Protein AF-A0A7V1UNB3-F1 (afdb_monomer_lite)

Structure (mmCIF, N/CA/C/O backbone):
data_AF-A0A7V1UNB3-F1
#
_entry.id   AF-A0A7V1UNB3-F1
#
loop_
_atom_site.group_PDB
_atom_site.id
_atom_site.type_symbol
_atom_site.label_atom_id
_atom_site.label_alt_id
_atom_site.label_comp_id
_atom_site.label_asym_id
_atom_site.label_entity_id
_atom_site.label_seq_id
_atom_site.pdbx_PDB_ins_code
_atom_site.Cartn_x
_atom_site.Cartn_y
_atom_site.Cartn_z
_atom_site.occupancy
_atom_site.B_iso_or_equiv
_atom_site.auth_seq_id
_atom_site.auth_comp_id
_atom_site.auth_asym_id
_atom_site.auth_atom_id
_atom_site.pdbx_PDB_model_num
ATOM 1 N N . MET A 1 1 ? -64.596 -24.837 3.266 1.00 46.31 1 MET A N 1
ATOM 2 C CA . MET A 1 1 ? -63.159 -24.911 2.907 1.00 46.31 1 MET A CA 1
ATOM 3 C C . MET A 1 1 ? -62.607 -23.505 2.681 1.00 46.31 1 MET A C 1
ATOM 5 O O . MET A 1 1 ? -63.249 -22.734 1.986 1.00 46.31 1 MET A O 1
ATOM 9 N N . ARG A 1 2 ? -61.415 -23.238 3.241 1.00 51.19 2 ARG A N 1
ATOM 10 C CA . ARG A 1 2 ? -60.418 -22.203 2.877 1.00 51.19 2 ARG A CA 1
ATOM 11 C C . ARG A 1 2 ? -60.766 -20.712 3.072 1.00 51.19 2 ARG A C 1
ATOM 13 O O . ARG A 1 2 ? -61.238 -20.069 2.146 1.00 51.19 2 ARG A O 1
ATOM 20 N N . LYS A 1 3 ? -60.352 -20.146 4.219 1.00 49.00 3 LYS A N 1
ATOM 21 C CA . LYS A 1 3 ? -59.923 -18.736 4.382 1.00 49.00 3 LYS A CA 1
ATOM 22 C C . LYS A 1 3 ? -58.872 -18.620 5.502 1.00 49.00 3 LYS A C 1
ATOM 24 O O . LYS A 1 3 ? -59.199 -18.284 6.629 1.00 49.00 3 LYS A O 1
ATOM 29 N N . ALA A 1 4 ? -57.618 -18.940 5.197 1.00 51.28 4 ALA A N 1
ATOM 30 C CA . ALA A 1 4 ? -56.450 -18.623 6.024 1.00 51.28 4 ALA A CA 1
ATOM 31 C C . ALA A 1 4 ? -55.227 -18.659 5.098 1.00 51.28 4 ALA A C 1
ATOM 33 O O . ALA A 1 4 ? -54.864 -19.725 4.615 1.00 51.28 4 ALA A O 1
ATOM 34 N N . GLY A 1 5 ? -54.660 -17.503 4.750 1.00 49.06 5 GLY A N 1
ATOM 35 C CA . GLY A 1 5 ? -53.523 -17.465 3.819 1.00 49.06 5 GLY A CA 1
ATOM 36 C C . GLY A 1 5 ? -52.978 -16.086 3.441 1.00 49.06 5 GLY A C 1
ATOM 37 O O . GLY A 1 5 ? -51.925 -16.026 2.827 1.00 49.06 5 GLY A O 1
ATOM 38 N N . MET A 1 6 ? -53.633 -14.980 3.816 1.00 52.03 6 MET A N 1
ATOM 39 C CA . MET A 1 6 ? -53.263 -13.639 3.322 1.00 52.03 6 MET A CA 1
ATOM 40 C C . MET A 1 6 ? -52.665 -12.694 4.383 1.00 52.03 6 MET A C 1
ATOM 42 O O . MET A 1 6 ? -52.384 -11.543 4.079 1.00 52.03 6 MET A O 1
ATOM 46 N N . ALA A 1 7 ? -52.448 -13.161 5.619 1.00 50.88 7 ALA A N 1
ATOM 47 C CA . ALA A 1 7 ? -51.962 -12.323 6.727 1.00 50.88 7 ALA A CA 1
ATOM 48 C C . ALA A 1 7 ? -50.444 -12.428 7.000 1.00 50.88 7 ALA A C 1
ATOM 50 O O . ALA A 1 7 ? -49.900 -11.600 7.721 1.00 50.88 7 ALA A O 1
ATOM 51 N N . VAL A 1 8 ? -49.739 -13.411 6.425 1.00 51.97 8 VAL A N 1
ATOM 52 C CA . VAL A 1 8 ? -48.317 -13.672 6.749 1.00 51.97 8 VAL A CA 1
ATOM 53 C C . VAL A 1 8 ? -47.350 -12.856 5.875 1.00 51.97 8 VAL A C 1
ATOM 55 O O . VAL A 1 8 ? -46.265 -12.497 6.322 1.00 51.97 8 VAL A O 1
ATOM 58 N N . THR A 1 9 ? -47.744 -12.473 4.658 1.00 49.69 9 THR A N 1
ATOM 59 C CA . THR A 1 9 ? -46.858 -11.765 3.713 1.00 49.69 9 THR A CA 1
ATOM 60 C C . THR A 1 9 ? -46.680 -10.273 4.037 1.00 49.69 9 THR A C 1
ATOM 62 O O . THR A 1 9 ? -45.641 -9.704 3.716 1.00 49.69 9 THR A O 1
ATOM 65 N N . LEU A 1 10 ? -47.640 -9.632 4.721 1.00 47.50 10 LEU A N 1
ATOM 66 C CA . LEU A 1 10 ? -47.552 -8.203 5.067 1.00 47.50 10 LEU A CA 1
ATOM 67 C C . LEU A 1 10 ? -46.567 -7.915 6.220 1.00 47.50 10 LEU A C 1
ATOM 69 O O . LEU A 1 10 ? -46.024 -6.817 6.296 1.00 47.50 10 LEU A O 1
ATOM 73 N N . LEU A 1 11 ? -46.305 -8.893 7.097 1.00 52.19 11 LEU A N 1
ATOM 74 C CA . LEU A 1 11 ? -45.424 -8.711 8.259 1.00 52.19 11 LEU A CA 1
ATOM 75 C C . LEU A 1 11 ? -43.930 -8.708 7.879 1.00 52.19 11 LEU A C 1
ATOM 77 O O . LEU A 1 11 ? -43.146 -7.994 8.495 1.00 52.19 11 LEU A O 1
ATOM 81 N N . MET A 1 12 ? -43.529 -9.456 6.842 1.00 51.78 12 MET A N 1
ATOM 82 C CA . MET A 1 12 ? -42.115 -9.572 6.446 1.00 51.78 12 MET A CA 1
ATOM 83 C C . MET A 1 12 ? -41.566 -8.321 5.739 1.00 51.78 12 MET A C 1
ATOM 85 O O . MET A 1 12 ? -40.381 -8.017 5.865 1.00 51.78 12 MET A O 1
ATOM 89 N N . LEU A 1 13 ? -42.410 -7.560 5.033 1.00 55.84 13 LEU A N 1
ATOM 90 C CA . LEU A 1 13 ? -41.986 -6.329 4.348 1.00 55.84 13 LEU A CA 1
ATOM 91 C C . LEU A 1 13 ? -41.707 -5.174 5.326 1.00 55.84 13 LEU A C 1
ATOM 93 O O . LEU A 1 13 ? -40.830 -4.350 5.070 1.00 55.84 13 LEU A O 1
ATOM 97 N N . ALA A 1 14 ? -42.395 -5.134 6.472 1.00 62.47 14 ALA A N 1
ATOM 98 C CA . ALA A 1 14 ? -42.180 -4.106 7.491 1.00 62.47 14 ALA A CA 1
ATOM 99 C C . ALA A 1 14 ? -40.823 -4.258 8.209 1.00 62.47 14 ALA A C 1
ATOM 101 O O . ALA A 1 14 ? -40.168 -3.258 8.509 1.00 62.47 14 ALA A O 1
ATOM 102 N N . SER A 1 15 ? -40.362 -5.495 8.432 1.00 64.44 15 SER A N 1
ATOM 103 C CA . SER A 1 15 ? -39.089 -5.776 9.112 1.00 64.44 15 SER A CA 1
ATOM 104 C C . SER A 1 15 ? -37.862 -5.370 8.289 1.00 64.44 15 SER A C 1
ATOM 106 O O . SER A 1 15 ? -36.890 -4.864 8.847 1.00 64.44 15 SER A O 1
ATOM 108 N N . ALA A 1 16 ? -37.908 -5.536 6.963 1.00 62.69 16 ALA A N 1
ATOM 109 C CA . ALA A 1 16 ? -36.797 -5.171 6.082 1.00 62.69 16 ALA A CA 1
ATOM 110 C C . ALA A 1 16 ? -36.582 -3.648 6.012 1.00 62.69 16 ALA A C 1
ATOM 112 O O . ALA A 1 16 ? -35.448 -3.174 6.086 1.00 62.69 16 ALA A O 1
ATOM 113 N N . ALA A 1 17 ? -37.668 -2.870 5.943 1.00 64.75 17 ALA A N 1
ATOM 114 C CA . ALA A 1 17 ? -37.594 -1.410 5.909 1.00 64.75 17 ALA A CA 1
ATOM 115 C C . ALA A 1 17 ? -37.031 -0.820 7.216 1.00 64.75 17 ALA A C 1
ATOM 117 O O . ALA A 1 17 ? -36.239 0.122 7.182 1.00 64.75 17 ALA A O 1
ATOM 118 N N . TRP A 1 18 ? -37.391 -1.399 8.366 1.00 61.34 18 TRP A N 1
ATOM 119 C CA . TRP A 1 18 ? -36.851 -0.994 9.667 1.00 61.34 18 TRP A CA 1
ATOM 120 C C . TRP A 1 18 ? -35.364 -1.316 9.810 1.00 61.34 18 TRP A C 1
ATOM 122 O O . TRP A 1 18 ? -34.597 -0.446 10.216 1.00 61.34 18 TRP A O 1
ATOM 132 N N . ALA A 1 19 ? -34.939 -2.521 9.419 1.00 66.19 19 ALA A N 1
ATOM 133 C CA . ALA A 1 19 ? -33.528 -2.901 9.460 1.00 66.19 19 ALA A CA 1
ATOM 134 C C . ALA A 1 19 ? -32.660 -1.962 8.604 1.00 66.19 19 ALA A C 1
ATOM 136 O O . ALA A 1 19 ? -31.590 -1.535 9.039 1.00 66.19 19 ALA A O 1
ATOM 137 N N . GLN A 1 20 ? -33.148 -1.577 7.421 1.00 66.31 20 GLN A N 1
ATOM 138 C CA . GLN A 1 20 ? -32.422 -0.685 6.520 1.00 66.31 20 GLN A CA 1
ATOM 139 C C . GLN A 1 20 ? -32.377 0.767 7.025 1.00 66.31 20 GLN A C 1
ATOM 141 O O . GLN A 1 20 ? -31.346 1.429 6.910 1.00 66.31 20 GLN A O 1
ATOM 146 N N . ALA A 1 21 ? -33.454 1.256 7.647 1.00 72.06 21 ALA A N 1
ATOM 147 C CA . ALA A 1 21 ? -33.475 2.580 8.267 1.00 72.06 21 ALA A CA 1
ATOM 148 C C . ALA A 1 21 ? -32.559 2.670 9.503 1.00 72.06 21 ALA A C 1
ATOM 150 O O . ALA A 1 21 ? -31.889 3.686 9.702 1.00 72.06 21 ALA A O 1
ATOM 151 N N . THR A 1 22 ? -32.507 1.617 10.326 1.00 75.94 22 THR A N 1
ATOM 152 C CA . THR A 1 22 ? -31.588 1.541 11.471 1.00 75.94 22 THR A CA 1
ATOM 153 C C . THR A 1 22 ? -30.136 1.485 11.006 1.00 75.94 22 THR A C 1
ATOM 155 O O . THR A 1 22 ? -29.316 2.238 11.528 1.00 75.94 22 THR A O 1
ATOM 158 N N . ALA A 1 23 ? -29.829 0.678 9.983 1.00 79.44 23 ALA A N 1
ATOM 159 C CA . ALA A 1 23 ? -28.491 0.617 9.395 1.00 79.44 23 ALA A CA 1
ATOM 160 C C . ALA A 1 23 ? -28.014 2.002 8.928 1.00 79.44 23 ALA A C 1
ATOM 162 O O . ALA A 1 23 ? -26.941 2.437 9.334 1.00 79.44 23 ALA A O 1
ATOM 163 N N . GLY A 1 24 ? -28.850 2.751 8.197 1.00 86.50 24 GLY A N 1
ATOM 164 C CA . GLY A 1 24 ? -28.498 4.105 7.750 1.00 86.50 24 GLY A CA 1
ATOM 165 C C . GLY A 1 24 ? -28.195 5.078 8.900 1.00 86.50 24 GLY A C 1
ATOM 166 O O . GLY A 1 24 ? -27.237 5.843 8.823 1.00 86.50 24 GLY A O 1
ATOM 167 N N . LYS A 1 25 ? -28.957 5.024 10.003 1.00 91.75 25 LYS A N 1
ATOM 168 C CA . LYS A 1 25 ? -28.700 5.864 11.192 1.00 91.75 25 LYS A CA 1
ATOM 169 C C . LYS A 1 25 ? -27.398 5.501 11.900 1.00 91.75 25 LYS A C 1
ATOM 171 O O . LYS A 1 25 ? -26.691 6.388 12.375 1.00 91.75 25 LYS A O 1
ATOM 176 N N . GLU A 1 26 ? -27.101 4.211 12.021 1.00 95.12 26 GLU A N 1
ATOM 177 C CA . GLU A 1 26 ? -25.865 3.759 12.659 1.00 95.12 26 GLU A CA 1
ATOM 178 C C . GLU A 1 26 ? -24.642 4.058 11.780 1.00 95.12 26 GLU A C 1
ATOM 180 O O . GLU A 1 26 ? -23.624 4.505 12.301 1.00 95.12 26 GLU A O 1
ATOM 185 N N . GLU A 1 27 ? -24.763 3.948 10.454 1.00 96.62 27 GLU A N 1
ATOM 186 C CA . GLU A 1 27 ? -23.714 4.354 9.509 1.00 96.62 27 GLU A CA 1
ATOM 187 C C . GLU A 1 27 ? -23.371 5.845 9.623 1.00 96.62 27 GLU A C 1
ATOM 189 O O . GLU A 1 27 ? -22.192 6.201 9.588 1.00 96.62 27 GLU A O 1
ATOM 194 N N . THR A 1 28 ? -24.365 6.724 9.811 1.00 96.50 28 THR A N 1
ATOM 195 C CA . THR A 1 28 ? -24.117 8.156 10.056 1.00 96.50 28 THR A CA 1
ATOM 196 C C . THR A 1 28 ? -23.306 8.380 11.332 1.00 96.50 28 THR A C 1
ATOM 198 O O . THR A 1 28 ? -22.282 9.057 11.280 1.00 96.50 28 THR A O 1
ATOM 201 N N . LYS A 1 29 ? -23.690 7.758 12.455 1.00 96.81 29 LYS A N 1
ATOM 202 C CA . LYS A 1 29 ? -22.967 7.901 13.734 1.00 96.81 29 LYS A CA 1
ATOM 203 C C . LYS A 1 29 ? -21.534 7.378 13.654 1.00 96.81 29 LYS A C 1
ATOM 205 O O . LYS A 1 29 ? -20.617 7.991 14.192 1.00 96.81 29 LYS A O 1
ATOM 210 N N . VAL A 1 30 ? -21.335 6.243 12.984 1.00 98.19 30 VAL A N 1
ATOM 211 C CA . VAL A 1 30 ? -20.002 5.654 12.794 1.00 98.19 30 VAL A CA 1
ATOM 212 C C . VAL A 1 30 ? -19.135 6.559 11.921 1.00 98.19 30 VAL A C 1
ATOM 214 O O . VAL A 1 30 ? -17.976 6.795 12.251 1.00 98.19 30 VAL A O 1
ATOM 217 N N . ARG A 1 31 ? -19.697 7.125 10.846 1.00 98.44 31 ARG A N 1
ATOM 218 C CA . ARG A 1 31 ? -19.006 8.107 10.001 1.00 98.44 31 ARG A CA 1
ATOM 219 C C . ARG A 1 31 ? -18.583 9.340 10.796 1.00 98.44 31 ARG A C 1
ATOM 221 O O . ARG A 1 31 ? -17.442 9.769 10.664 1.00 98.44 31 ARG A O 1
ATOM 228 N N . GLU A 1 32 ? -19.478 9.891 11.611 1.00 97.75 32 GLU A N 1
ATOM 229 C CA . GLU A 1 32 ? -19.187 11.043 12.473 1.00 97.75 32 GLU A CA 1
ATOM 230 C C . GLU A 1 32 ? -18.068 10.737 13.474 1.00 97.75 32 GLU A C 1
ATOM 232 O O . GLU A 1 32 ? -17.171 11.560 13.641 1.00 97.75 32 GLU A O 1
ATOM 237 N N . LEU A 1 33 ? -18.068 9.545 14.082 1.00 98.50 33 LEU A N 1
ATOM 238 C CA . LEU A 1 33 ? -17.010 9.122 15.002 1.00 98.50 33 LEU A CA 1
ATOM 239 C C . LEU A 1 33 ? -15.657 8.992 14.292 1.00 98.50 33 LEU A C 1
ATOM 241 O O . LEU A 1 33 ? -14.668 9.520 14.792 1.00 98.50 33 LEU A O 1
ATOM 245 N N . ILE A 1 34 ? -15.606 8.351 13.117 1.00 98.50 34 ILE A N 1
ATOM 246 C CA . ILE A 1 34 ? -14.370 8.238 12.320 1.00 98.50 34 ILE A CA 1
ATOM 247 C C . ILE A 1 34 ? -13.818 9.631 11.989 1.00 98.50 34 ILE A C 1
ATOM 249 O O . ILE A 1 34 ? -12.638 9.892 12.214 1.00 98.50 34 ILE A O 1
ATOM 253 N N . VAL A 1 35 ? -14.674 10.547 11.521 1.00 97.62 35 VAL A N 1
ATOM 254 C CA . V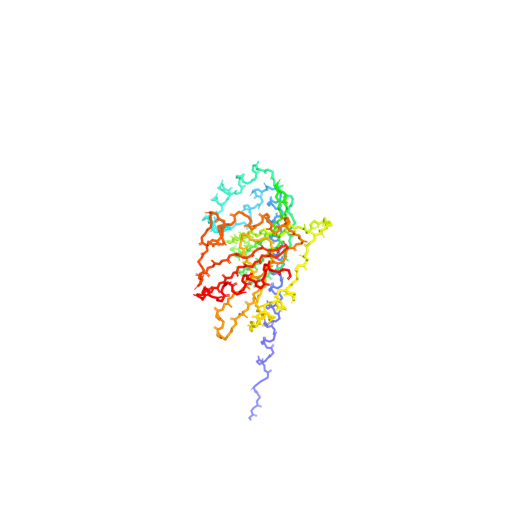AL A 1 35 ? -14.274 11.933 11.226 1.00 97.62 35 VAL A CA 1
ATOM 255 C C . VAL A 1 35 ? -13.768 12.640 12.484 1.00 97.62 35 VAL A C 1
ATOM 257 O O . VAL A 1 35 ? -12.724 13.285 12.443 1.00 97.62 35 VAL A O 1
ATOM 260 N N . ALA A 1 36 ? -14.471 12.513 13.611 1.00 98.06 36 ALA A N 1
ATOM 261 C CA . ALA A 1 36 ? -14.062 13.132 14.869 1.00 98.06 36 ALA A CA 1
ATOM 262 C C . ALA A 1 36 ? -12.705 12.600 15.361 1.00 98.06 36 ALA A C 1
ATOM 264 O O . ALA A 1 36 ? -11.888 13.380 15.855 1.00 98.06 36 ALA A O 1
ATOM 265 N N . PHE A 1 37 ? -12.443 11.303 15.183 1.00 98.25 37 PHE A N 1
ATOM 266 C CA . PHE A 1 37 ? -11.171 10.673 15.523 1.00 98.25 37 PHE A CA 1
ATOM 267 C C . PHE A 1 37 ? -10.023 11.182 14.646 1.00 98.25 37 PHE A C 1
ATOM 269 O O . PHE A 1 37 ? -9.005 11.617 15.180 1.00 98.25 37 PHE A O 1
ATOM 276 N N . GLU A 1 38 ? -10.195 11.225 13.321 1.00 96.00 38 GLU A N 1
ATOM 277 C CA . GLU A 1 38 ? -9.174 11.771 12.412 1.00 96.00 38 GLU A CA 1
ATOM 278 C C . GLU A 1 38 ? -8.883 13.252 12.691 1.00 96.00 38 GLU A C 1
ATOM 280 O O . GLU A 1 38 ? -7.727 13.672 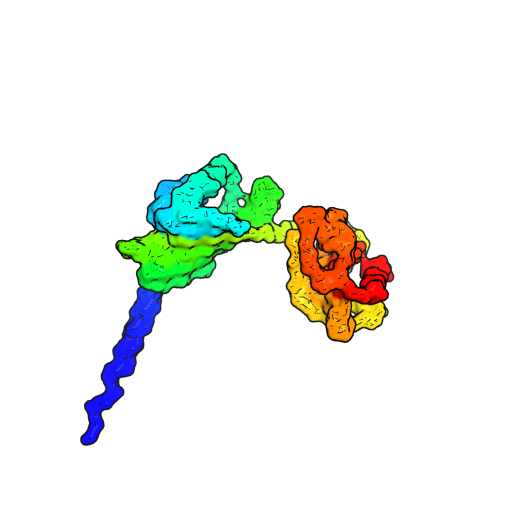12.720 1.00 96.00 38 GLU A O 1
ATOM 285 N N . GLN A 1 39 ? -9.914 14.043 12.991 1.00 95.19 39 GLN A N 1
ATOM 286 C CA . GLN A 1 39 ? -9.729 15.436 13.391 1.00 95.19 39 GLN A CA 1
ATOM 287 C C . GLN A 1 39 ? -9.018 15.575 14.748 1.00 95.19 39 GLN A C 1
ATOM 289 O O . GLN A 1 39 ? -8.295 16.546 14.972 1.00 95.19 39 GLN A O 1
ATOM 294 N N . ALA A 1 40 ? -9.223 14.639 15.679 1.00 96.19 40 ALA A N 1
ATOM 295 C CA . ALA A 1 40 ? -8.491 14.623 16.942 1.00 96.19 40 ALA A CA 1
ATOM 296 C C . ALA A 1 40 ? -7.007 14.285 16.727 1.00 96.19 40 ALA A C 1
ATOM 298 O O . ALA A 1 40 ? -6.160 14.911 17.361 1.00 96.19 40 ALA A O 1
ATOM 299 N N . ILE A 1 41 ? -6.680 13.390 15.786 1.00 94.38 41 ILE A N 1
ATOM 300 C CA . ILE A 1 41 ? -5.294 13.144 15.351 1.00 94.38 41 ILE A CA 1
ATOM 301 C C . ILE A 1 41 ? -4.680 14.421 14.775 1.00 94.38 41 ILE A C 1
ATOM 303 O O . ILE A 1 41 ? -3.601 14.824 15.205 1.00 94.38 41 ILE A O 1
ATOM 307 N N . GLU A 1 42 ? -5.376 15.097 13.857 1.00 91.38 42 GLU A N 1
ATOM 308 C CA . GLU A 1 42 ? -4.892 16.337 13.232 1.00 91.38 42 GLU A CA 1
ATOM 309 C C . GLU A 1 42 ? -4.597 17.430 14.275 1.00 91.38 42 GLU A C 1
ATOM 311 O O . GLU A 1 42 ? -3.570 18.107 14.209 1.00 91.38 42 GLU A O 1
ATOM 316 N N . ARG A 1 43 ? -5.461 17.557 15.290 1.00 94.00 43 ARG A N 1
ATOM 317 C CA . ARG A 1 43 ? -5.276 18.486 16.418 1.00 94.00 43 ARG A CA 1
ATOM 318 C C . ARG A 1 43 ? -4.311 17.988 17.496 1.00 94.00 43 ARG A C 1
ATOM 320 O O . ARG A 1 43 ? -4.062 18.723 18.450 1.00 94.00 43 ARG A O 1
ATOM 327 N N . ARG A 1 44 ? -3.785 16.765 17.371 1.00 95.06 44 ARG A N 1
ATOM 328 C CA . ARG A 1 44 ? -2.951 16.084 18.377 1.00 95.06 44 ARG A CA 1
ATOM 329 C C . ARG A 1 44 ? -3.630 15.966 19.750 1.00 95.06 44 ARG A C 1
ATOM 331 O O . ARG A 1 44 ? -2.981 16.009 20.794 1.00 95.06 44 ARG A O 1
ATOM 338 N N . ASP A 1 45 ? -4.950 15.810 19.754 1.00 97.12 45 ASP A N 1
ATOM 339 C CA . ASP A 1 45 ? -5.796 15.791 20.947 1.00 97.12 45 ASP A CA 1
ATOM 340 C C . ASP A 1 45 ? -5.999 14.356 21.460 1.00 97.12 45 ASP A C 1
ATOM 342 O O . ASP A 1 45 ? -6.994 13.685 21.174 1.00 97.12 45 ASP A O 1
ATOM 346 N N . ILE A 1 46 ? -5.008 13.875 22.218 1.00 98.00 46 ILE A N 1
ATOM 347 C CA . ILE A 1 46 ? -5.016 12.545 22.854 1.00 98.00 46 ILE A CA 1
ATOM 348 C C . ILE A 1 46 ? -6.234 12.359 23.767 1.00 98.00 46 ILE A C 1
ATOM 350 O O . ILE A 1 46 ? -6.805 11.270 23.798 1.00 98.00 46 ILE A O 1
ATOM 354 N N . GLY A 1 47 ? -6.653 13.416 24.469 1.00 97.88 47 GLY A N 1
ATOM 355 C CA . GLY A 1 47 ? -7.808 13.366 25.362 1.00 97.88 47 GLY A CA 1
ATOM 356 C C . GLY A 1 47 ? -9.101 13.098 24.599 1.00 97.88 47 GLY A C 1
ATOM 357 O O . GLY A 1 47 ? -9.867 12.217 24.981 1.00 97.88 47 GLY A O 1
ATOM 358 N N . ALA A 1 48 ? -9.321 13.790 23.476 1.00 98.12 48 ALA A N 1
ATOM 359 C CA . ALA A 1 48 ? -10.469 13.518 22.616 1.00 98.12 48 ALA A CA 1
ATOM 360 C C . ALA A 1 48 ? -10.430 12.092 22.045 1.00 98.12 48 ALA A C 1
ATOM 362 O O . ALA A 1 48 ? -11.445 11.393 22.095 1.00 98.12 48 ALA A O 1
ATOM 363 N N . MET A 1 49 ? -9.272 11.632 21.557 1.00 98.56 49 MET A N 1
ATOM 364 C CA . MET A 1 49 ? -9.123 10.271 21.021 1.00 98.56 49 MET A CA 1
ATOM 365 C C . MET A 1 49 ? -9.469 9.185 22.042 1.00 98.56 49 MET A C 1
ATOM 367 O O . MET A 1 49 ? -10.208 8.258 21.711 1.00 98.56 49 MET A O 1
ATOM 371 N N . GLU A 1 50 ? -9.026 9.337 23.290 1.00 98.44 50 GLU A N 1
ATOM 372 C CA . GLU A 1 50 ? -9.311 8.398 24.382 1.00 98.44 50 GLU A CA 1
ATOM 373 C C . GLU A 1 50 ? -10.822 8.208 24.619 1.00 98.44 50 GLU A C 1
ATOM 375 O O . GLU A 1 50 ? -11.279 7.122 24.976 1.00 98.44 50 GLU A O 1
ATOM 380 N N . THR A 1 51 ? -11.643 9.225 24.333 1.00 97.75 51 THR A N 1
ATOM 381 C CA . THR A 1 51 ? -13.108 9.104 24.436 1.00 97.75 51 THR A CA 1
ATOM 382 C C . THR A 1 51 ? -13.750 8.286 23.311 1.00 97.75 51 THR A C 1
ATOM 384 O O . THR A 1 51 ? -14.891 7.846 23.468 1.00 97.75 51 THR A O 1
ATOM 387 N N . MET A 1 52 ? -13.048 8.036 22.204 1.00 98.56 52 MET A N 1
ATOM 388 C CA . MET A 1 52 ? -13.582 7.384 20.996 1.00 98.56 52 MET A CA 1
ATOM 389 C C . MET A 1 52 ? -13.089 5.947 20.800 1.00 98.56 52 MET A C 1
ATOM 391 O O . MET A 1 52 ? -13.689 5.190 20.038 1.00 98.56 52 MET A O 1
ATOM 395 N N . VAL A 1 53 ? -12.030 5.555 21.498 1.00 98.25 53 VAL A N 1
ATOM 396 C CA . VAL A 1 53 ? -11.402 4.231 21.394 1.00 98.25 53 VAL A CA 1
ATOM 397 C C . VAL A 1 53 ? -11.803 3.329 22.557 1.00 98.25 53 VAL A C 1
ATOM 399 O O . VAL A 1 53 ? -12.117 3.795 23.658 1.00 98.25 53 VAL A O 1
ATOM 402 N N . ASP A 1 54 ? -11.834 2.028 22.298 1.00 98.44 54 ASP A N 1
ATOM 403 C CA . ASP A 1 54 ? -11.929 1.021 23.347 1.00 98.44 54 ASP A CA 1
ATOM 404 C C . ASP A 1 54 ? -10.559 0.857 24.038 1.00 98.44 54 ASP A C 1
ATOM 406 O O . ASP A 1 54 ? -9.537 0.821 23.348 1.00 98.44 54 ASP A O 1
ATOM 410 N N . PRO A 1 55 ? -10.481 0.744 25.378 1.00 98.25 55 PRO A N 1
ATOM 411 C CA . PRO A 1 55 ? -9.205 0.532 26.065 1.00 98.25 55 PRO A CA 1
ATOM 412 C C . PRO A 1 55 ? -8.428 -0.702 25.577 1.00 98.25 55 PRO A C 1
ATOM 414 O O . PRO A 1 55 ? -7.195 -0.680 25.577 1.00 98.25 55 PRO A O 1
ATOM 417 N N . ALA A 1 56 ? -9.134 -1.750 25.142 1.00 98.25 56 ALA A N 1
ATOM 418 C CA . ALA A 1 56 ? -8.575 -2.999 24.629 1.00 98.25 56 ALA A CA 1
ATOM 419 C C . ALA A 1 56 ? -8.422 -3.012 23.095 1.00 98.25 56 ALA A C 1
ATOM 421 O O . ALA A 1 56 ? -8.309 -4.083 22.499 1.00 98.25 56 ALA A O 1
ATOM 422 N N . MET A 1 57 ? -8.447 -1.844 22.442 1.00 98.44 57 MET A N 1
ATOM 423 C CA . MET A 1 57 ? -8.310 -1.772 20.991 1.00 98.44 57 MET A CA 1
ATOM 424 C C . MET A 1 57 ? -6.965 -2.326 20.493 1.00 98.44 57 MET A C 1
ATOM 426 O O . MET A 1 57 ? -5.953 -2.232 21.185 1.00 98.44 57 MET A O 1
ATOM 430 N N . VAL A 1 58 ? -6.941 -2.837 19.261 1.00 98.69 58 VAL A N 1
ATOM 431 C CA . VAL A 1 58 ? -5.706 -3.277 18.590 1.00 98.69 58 VAL A CA 1
ATOM 432 C C . VAL A 1 58 ? -5.423 -2.378 17.393 1.00 98.69 58 VAL A C 1
ATOM 434 O O . VAL A 1 58 ? -6.304 -2.159 16.559 1.00 98.69 58 VAL A O 1
ATOM 437 N N . ALA A 1 59 ? -4.205 -1.845 17.311 1.00 98.62 59 ALA A N 1
ATOM 438 C CA . ALA A 1 59 ? -3.766 -1.028 16.183 1.00 98.62 59 ALA A CA 1
ATOM 439 C C . ALA A 1 59 ? -2.750 -1.797 15.342 1.00 98.62 59 ALA A C 1
ATOM 441 O O . ALA A 1 59 ? -1.847 -2.427 15.894 1.00 98.62 59 ALA A O 1
ATOM 442 N N . PHE A 1 60 ? -2.877 -1.705 14.024 1.00 98.50 60 PHE A N 1
ATOM 443 C CA . PHE A 1 60 ? -1.890 -2.170 13.065 1.00 98.50 60 PHE A CA 1
ATOM 444 C C . PHE A 1 60 ? -1.362 -0.996 12.253 1.00 98.50 60 PHE A C 1
ATOM 446 O O . PHE A 1 60 ? -2.128 -0.130 11.834 1.00 98.50 60 PHE A O 1
ATOM 453 N N . GLU A 1 61 ? -0.058 -0.987 11.996 1.00 95.25 61 GLU A N 1
ATOM 454 C CA . GLU A 1 61 ? 0.532 -0.039 11.057 1.00 95.25 61 GLU A CA 1
ATOM 455 C C . GLU A 1 61 ? 1.717 -0.663 10.317 1.00 95.25 61 GLU A C 1
ATOM 457 O O . GLU A 1 61 ? 2.726 -1.040 10.917 1.00 95.25 61 GLU A O 1
ATOM 462 N N . ASN A 1 62 ? 1.608 -0.788 8.990 1.00 90.44 62 ASN A N 1
ATOM 463 C CA . ASN A 1 62 ? 2.676 -1.319 8.128 1.00 90.44 62 ASN A CA 1
ATOM 464 C C . ASN A 1 62 ? 3.295 -2.645 8.639 1.00 90.44 62 ASN A C 1
ATOM 466 O O . ASN A 1 62 ? 4.497 -2.876 8.499 1.00 90.44 62 ASN A O 1
ATOM 470 N N . GLY A 1 63 ? 2.479 -3.512 9.252 1.00 89.69 63 GLY A N 1
ATOM 471 C CA . GLY A 1 63 ? 2.904 -4.795 9.827 1.00 89.69 63 GLY A CA 1
ATOM 472 C C . GLY A 1 63 ? 3.331 -4.761 11.303 1.00 89.69 63 GLY A C 1
ATOM 473 O O . GLY A 1 63 ? 3.603 -5.822 11.862 1.00 89.69 63 GLY A O 1
ATOM 474 N N . HIS A 1 64 ? 3.361 -3.592 11.946 1.00 94.44 64 HIS A N 1
ATOM 475 C CA . HIS A 1 64 ? 3.513 -3.455 13.398 1.00 94.44 64 HIS A CA 1
ATOM 476 C C . HIS A 1 64 ? 2.156 -3.545 14.091 1.00 94.44 64 HIS A C 1
ATOM 478 O O . HIS A 1 64 ? 1.122 -3.323 13.463 1.00 94.44 64 HIS A O 1
ATOM 484 N N . ARG A 1 65 ? 2.169 -3.884 15.383 1.00 97.62 65 ARG A N 1
ATOM 485 C CA . ARG A 1 65 ? 0.971 -4.094 16.196 1.00 97.62 65 ARG A CA 1
ATOM 486 C C . ARG A 1 65 ? 1.122 -3.426 17.561 1.00 97.62 65 ARG A C 1
ATOM 488 O O . ARG A 1 65 ? 2.165 -3.592 18.189 1.00 97.62 65 ARG A O 1
ATOM 495 N N . ASN A 1 66 ? 0.060 -2.770 18.023 1.00 98.56 66 ASN A N 1
ATOM 496 C CA . ASN A 1 66 ? -0.122 -2.346 19.411 1.00 98.56 66 ASN A CA 1
ATOM 497 C C . ASN A 1 66 ? -1.347 -3.041 20.021 1.00 98.56 66 ASN A C 1
ATOM 499 O O . ASN A 1 66 ? -2.389 -3.145 19.372 1.00 98.56 66 ASN A O 1
ATOM 503 N N . ASP A 1 67 ? -1.225 -3.500 21.266 1.00 98.00 67 ASP A N 1
ATOM 504 C CA . ASP A 1 67 ? -2.179 -4.409 21.927 1.00 98.00 67 ASP A CA 1
ATOM 505 C C . ASP A 1 67 ? -3.161 -3.725 22.898 1.00 98.00 67 ASP A C 1
ATOM 507 O O . ASP A 1 67 ? -3.874 -4.394 23.646 1.00 98.00 67 ASP A O 1
ATOM 511 N N . SER A 1 68 ? -3.191 -2.391 22.928 1.00 98.62 68 SER A N 1
ATOM 512 C CA . SER A 1 68 ? -4.171 -1.603 23.692 1.00 98.62 68 SER A CA 1
ATOM 513 C C . SER A 1 68 ? -4.144 -0.132 23.274 1.00 98.62 68 SER A C 1
ATOM 515 O O . SER A 1 68 ? -3.186 0.323 22.640 1.00 98.62 68 SER A O 1
ATOM 517 N N . TRP A 1 69 ? -5.132 0.653 23.725 1.00 98.50 69 TRP A N 1
ATOM 518 C CA . TRP A 1 69 ? -5.068 2.114 23.598 1.00 98.50 69 TRP A CA 1
ATOM 519 C C . TRP A 1 69 ? -3.838 2.702 24.300 1.00 98.50 69 TRP A C 1
ATOM 521 O O . TRP A 1 69 ? -3.185 3.577 23.745 1.00 98.50 69 TRP A O 1
ATOM 531 N N . ALA A 1 70 ? -3.500 2.230 25.505 1.00 98.69 70 ALA A N 1
ATOM 532 C CA . ALA A 1 70 ? -2.353 2.752 26.249 1.00 98.69 70 ALA A CA 1
ATOM 533 C C . ALA A 1 70 ? -1.036 2.514 25.494 1.00 98.69 70 ALA A C 1
ATOM 535 O O . ALA A 1 70 ? -0.232 3.433 25.365 1.00 98.69 70 ALA A O 1
ATOM 536 N N . ASP A 1 71 ? -0.862 1.311 24.944 1.00 98.62 71 ASP A N 1
ATOM 537 C CA . ASP A 1 71 ? 0.287 0.950 24.113 1.00 98.62 71 ASP A CA 1
ATOM 538 C C . ASP A 1 71 ? 0.356 1.813 22.840 1.00 98.62 71 ASP A C 1
ATOM 540 O O . ASP A 1 71 ? 1.352 2.495 22.610 1.00 98.62 71 ASP A O 1
ATOM 544 N N . PHE A 1 72 ? -0.735 1.890 22.071 1.00 98.31 72 PHE A N 1
ATOM 545 C CA . PHE A 1 72 ? -0.799 2.720 20.863 1.00 98.31 72 PHE A CA 1
ATOM 546 C C . PHE A 1 72 ? -0.551 4.211 21.159 1.00 98.31 72 PHE A C 1
ATOM 548 O O . PHE A 1 72 ? 0.226 4.884 20.483 1.00 98.31 72 PHE A O 1
ATOM 555 N N . ARG A 1 73 ? -1.152 4.747 22.221 1.00 98.38 73 ARG A N 1
ATOM 556 C CA . ARG A 1 73 ? -0.961 6.135 22.650 1.00 98.38 73 ARG A CA 1
ATOM 557 C C . ARG A 1 73 ? 0.492 6.424 23.013 1.00 98.38 73 ARG A C 1
ATOM 559 O O . ARG A 1 73 ? 1.035 7.442 22.585 1.00 98.38 73 ARG A O 1
ATOM 566 N N . ASP A 1 74 ? 1.086 5.586 23.857 1.00 98.06 74 ASP A N 1
ATOM 567 C CA . ASP A 1 74 ? 2.370 5.882 24.490 1.00 98.06 74 ASP A CA 1
ATOM 568 C C . ASP A 1 74 ? 3.563 5.527 23.601 1.00 98.06 74 ASP A C 1
ATOM 570 O O . ASP A 1 74 ? 4.547 6.267 23.603 1.00 98.06 74 ASP A O 1
ATOM 574 N N . ASN A 1 75 ? 3.455 4.459 22.808 1.00 96.31 75 ASN A N 1
ATOM 575 C CA . ASN A 1 75 ? 4.550 3.956 21.978 1.00 96.31 75 ASN A CA 1
ATOM 576 C C . ASN A 1 75 ? 4.444 4.355 20.501 1.00 96.31 75 ASN A C 1
ATOM 578 O O . ASN A 1 75 ? 5.436 4.232 19.785 1.00 96.31 75 ASN A O 1
ATOM 582 N N . HIS A 1 76 ? 3.284 4.835 20.043 1.00 94.06 76 HIS A N 1
ATOM 583 C CA . HIS A 1 76 ? 3.085 5.235 18.649 1.00 94.06 76 HIS A CA 1
ATOM 584 C C . HIS A 1 76 ? 2.677 6.713 18.521 1.00 94.06 76 HIS A C 1
ATOM 586 O O . HIS A 1 76 ? 3.477 7.525 18.056 1.00 94.06 76 HIS A O 1
ATOM 592 N N . LEU A 1 77 ? 1.509 7.117 19.036 1.00 95.38 77 LEU A N 1
ATOM 593 C CA . LEU A 1 77 ? 1.001 8.484 18.823 1.00 95.38 77 LEU A CA 1
ATOM 594 C C . LEU A 1 77 ? 1.847 9.578 19.487 1.00 95.38 77 LEU A C 1
ATOM 596 O O . LEU A 1 77 ? 2.169 10.580 18.853 1.00 95.38 77 LEU A O 1
ATOM 600 N N . LYS A 1 78 ? 2.207 9.432 20.771 1.00 95.62 78 LYS A N 1
ATOM 601 C CA . LYS A 1 78 ? 2.993 10.455 21.486 1.00 95.62 78 LYS A CA 1
ATOM 602 C C . LYS A 1 78 ? 4.355 10.722 20.825 1.00 95.62 78 LYS A C 1
ATOM 604 O O . LYS A 1 78 ? 4.668 11.901 20.648 1.00 95.62 78 LYS A O 1
ATOM 609 N N . PRO A 1 79 ? 5.147 9.697 20.446 1.00 93.94 79 PRO A N 1
ATOM 610 C CA . PRO A 1 79 ? 6.360 9.901 19.658 1.00 93.94 79 PRO A CA 1
ATOM 611 C C . PRO A 1 79 ? 6.111 10.649 18.345 1.00 93.94 79 PRO A C 1
ATOM 613 O O . PRO A 1 79 ? 6.791 11.637 18.078 1.00 93.94 79 PRO A O 1
ATOM 616 N N . GLU A 1 80 ? 5.113 10.247 17.553 1.00 89.88 80 GLU A N 1
ATOM 617 C CA . GLU A 1 80 ? 4.807 10.917 16.281 1.00 89.88 80 GLU A CA 1
ATOM 618 C C . GLU A 1 80 ? 4.368 12.373 16.470 1.00 89.88 80 GLU A C 1
ATOM 620 O O . GLU A 1 80 ? 4.738 13.258 15.697 1.00 89.88 80 GLU A O 1
ATOM 625 N N . PHE A 1 81 ? 3.618 12.657 17.533 1.00 93.31 81 PHE A N 1
ATOM 626 C CA . PHE A 1 81 ? 3.152 14.004 17.851 1.00 93.31 81 PHE A CA 1
ATOM 627 C C . PHE A 1 81 ? 4.250 14.921 18.393 1.00 93.31 81 PHE A C 1
ATOM 629 O O . PHE A 1 81 ? 4.016 16.128 18.496 1.00 93.31 81 PHE A O 1
ATOM 636 N N . ALA A 1 82 ? 5.432 14.399 18.725 1.00 91.50 82 ALA A N 1
ATOM 637 C CA . ALA A 1 82 ? 6.598 15.224 19.026 1.00 91.50 82 ALA A CA 1
ATOM 638 C C . ALA A 1 82 ? 7.244 15.794 17.749 1.00 91.50 82 ALA A C 1
ATOM 640 O O . ALA A 1 82 ? 7.899 16.835 17.803 1.00 91.50 82 ALA A O 1
ATOM 641 N N . GLU A 1 83 ? 7.010 15.163 16.596 1.00 85.62 83 GLU A N 1
ATOM 642 C CA . GLU A 1 83 ? 7.594 15.553 15.316 1.00 85.62 83 GLU A CA 1
ATOM 643 C C . GLU A 1 83 ? 6.660 16.480 14.512 1.00 85.62 83 GLU A C 1
ATOM 645 O O . GLU A 1 83 ? 5.431 16.467 14.682 1.00 85.62 83 GLU A O 1
ATOM 650 N N . PRO A 1 84 ? 7.189 17.322 13.606 1.00 81.81 84 PRO A N 1
ATOM 651 C CA . PRO A 1 84 ? 6.371 18.054 12.644 1.00 81.81 84 PRO A CA 1
ATOM 652 C C . PRO A 1 84 ? 5.641 17.084 11.704 1.00 81.81 84 PRO A C 1
ATOM 654 O O . PRO A 1 84 ? 6.272 16.311 10.984 1.00 81.81 84 PRO A O 1
ATOM 657 N N . ALA A 1 85 ? 4.308 17.149 11.675 1.00 76.94 85 ALA A N 1
ATOM 658 C CA . ALA A 1 85 ? 3.497 16.317 10.791 1.00 76.94 85 ALA A CA 1
ATOM 659 C C . ALA A 1 85 ? 3.100 17.112 9.540 1.00 76.94 85 ALA A C 1
ATOM 661 O O . ALA A 1 85 ? 2.737 18.289 9.653 1.00 76.94 85 ALA A O 1
ATOM 662 N N . PRO A 1 86 ? 3.152 16.504 8.345 1.00 78.75 86 PRO A N 1
ATOM 663 C CA . PRO A 1 86 ? 2.605 17.132 7.157 1.00 78.75 86 PRO A CA 1
ATOM 664 C C . PRO A 1 86 ? 1.086 17.261 7.283 1.00 78.75 86 PRO A C 1
ATOM 666 O O . PRO A 1 86 ? 0.427 16.419 7.891 1.00 78.75 86 PRO A O 1
ATOM 669 N N . ALA A 1 87 ? 0.522 18.296 6.661 1.00 81.31 87 ALA A N 1
ATOM 670 C CA . ALA A 1 87 ? -0.924 18.396 6.537 1.00 81.31 87 ALA A CA 1
ATOM 671 C C . ALA A 1 87 ? -1.445 17.182 5.752 1.00 81.31 87 ALA A C 1
ATOM 673 O O . ALA A 1 87 ? -0.987 16.904 4.638 1.00 81.31 87 ALA A O 1
ATOM 674 N N . MET A 1 88 ? -2.408 16.476 6.333 1.00 84.81 88 MET A N 1
ATOM 675 C CA . MET A 1 88 ? -3.072 15.343 5.710 1.00 84.81 88 MET A CA 1
ATOM 676 C C . MET A 1 88 ? -4.530 15.704 5.467 1.00 84.81 88 MET A C 1
ATOM 678 O O . MET A 1 88 ? -5.202 16.238 6.340 1.00 84.81 88 MET A O 1
ATOM 682 N N . LYS A 1 89 ? -5.022 15.396 4.269 1.00 82.56 89 LYS A N 1
ATOM 683 C CA . LYS A 1 89 ? -6.457 15.412 3.980 1.00 82.56 89 LYS A CA 1
ATOM 684 C C . LYS A 1 89 ? -6.919 13.976 3.831 1.00 82.56 89 LYS A C 1
ATOM 686 O O . LYS A 1 89 ? -6.325 13.249 3.032 1.00 82.56 89 LYS A O 1
ATOM 691 N N . SER A 1 90 ? -7.958 13.601 4.564 1.00 92.38 90 SER A N 1
ATOM 692 C CA . SER A 1 90 ? -8.623 12.303 4.482 1.00 92.38 90 SER A CA 1
ATOM 693 C C . SER A 1 90 ? -10.094 12.457 4.098 1.00 92.38 90 SER A C 1
ATOM 695 O O . SER A 1 90 ? -10.717 13.498 4.316 1.00 92.38 90 SER A O 1
ATOM 697 N N . GLU A 1 91 ? -10.648 11.411 3.494 1.00 94.12 91 GLU A N 1
ATOM 698 C CA . GLU A 1 91 ? -12.077 11.284 3.220 1.00 94.12 91 GLU A CA 1
ATOM 699 C C . GLU A 1 91 ? -12.594 9.913 3.662 1.00 94.12 91 GLU A C 1
ATOM 701 O O . GLU A 1 91 ? -11.918 8.895 3.493 1.00 94.12 91 GLU A O 1
ATOM 706 N N . VAL A 1 92 ? -13.821 9.868 4.189 1.00 97.25 92 VAL A N 1
ATOM 707 C CA . VAL A 1 92 ? -14.487 8.604 4.525 1.00 97.25 92 VAL A CA 1
ATOM 708 C C . VAL A 1 92 ? -15.100 7.987 3.272 1.00 97.25 92 VAL A C 1
ATOM 710 O O . VAL A 1 92 ? -16.158 8.426 2.810 1.00 97.25 92 VAL A O 1
ATOM 713 N N . VAL A 1 93 ? -14.472 6.926 2.765 1.00 96.94 93 VAL A N 1
ATOM 714 C CA . VAL A 1 93 ? -14.856 6.270 1.507 1.00 96.94 93 VAL A CA 1
ATOM 715 C C . VAL A 1 93 ? -16.061 5.355 1.702 1.00 96.94 93 VAL A C 1
ATOM 717 O O . VAL A 1 93 ? -16.991 5.366 0.896 1.00 96.94 93 VAL A O 1
ATOM 720 N N . HIS A 1 94 ? -16.075 4.574 2.780 1.00 97.50 94 HIS A N 1
ATOM 721 C CA . HIS A 1 94 ? -17.142 3.614 3.038 1.00 97.50 94 HIS A CA 1
ATOM 722 C C . HIS A 1 94 ? -17.376 3.423 4.532 1.00 97.50 94 HIS A C 1
ATOM 724 O O . HIS A 1 94 ? -16.438 3.467 5.325 1.00 97.50 94 HIS A O 1
ATOM 730 N N . VAL A 1 95 ? -18.634 3.175 4.889 1.00 98.06 95 VAL A N 1
ATOM 731 C CA . VAL A 1 95 ? -19.060 2.761 6.226 1.00 98.06 95 VAL A CA 1
ATOM 732 C C . VAL A 1 95 ? -20.188 1.759 6.054 1.00 98.06 95 VAL A C 1
ATOM 734 O O . VAL A 1 95 ? -21.083 1.984 5.242 1.00 98.06 95 VAL A O 1
ATOM 737 N N . ARG A 1 96 ? -20.149 0.688 6.842 1.00 97.25 96 ARG A N 1
ATOM 738 C CA . ARG A 1 96 ? -21.246 -0.259 7.003 1.00 97.25 96 ARG A CA 1
ATOM 739 C C . ARG A 1 96 ? -21.461 -0.513 8.484 1.00 97.25 96 ARG A C 1
ATOM 741 O O . ARG A 1 96 ? -20.516 -0.857 9.194 1.00 97.25 96 ARG A O 1
ATOM 748 N N . ALA A 1 97 ? -22.703 -0.395 8.939 1.00 96.56 97 ALA A N 1
ATOM 749 C CA . ALA A 1 97 ? -23.038 -0.573 10.345 1.00 96.56 97 ALA A CA 1
ATOM 750 C C . ALA A 1 97 ? -24.232 -1.509 10.552 1.00 96.56 97 ALA A C 1
ATOM 752 O O . ALA A 1 97 ? -25.179 -1.563 9.769 1.00 96.56 97 ALA A O 1
ATOM 753 N N . THR A 1 98 ? -24.169 -2.240 11.658 1.00 92.94 98 THR A N 1
ATOM 754 C CA . THR A 1 98 ? -25.303 -2.908 12.299 1.00 92.94 98 THR A CA 1
ATOM 755 C C . THR A 1 98 ? -25.574 -2.221 13.638 1.00 92.94 98 THR A C 1
ATOM 757 O O . THR A 1 98 ? -24.910 -1.252 13.992 1.00 92.94 98 THR A O 1
ATOM 760 N N . GLU A 1 99 ? -26.511 -2.731 14.435 1.00 91.25 99 GLU A N 1
ATOM 761 C CA . GLU A 1 99 ? -26.800 -2.161 15.758 1.00 91.25 99 GLU A CA 1
ATOM 762 C C . GLU A 1 99 ? -25.641 -2.278 16.762 1.00 91.25 99 GLU A C 1
ATOM 764 O O . GLU A 1 99 ? -25.615 -1.534 17.743 1.00 91.25 99 GLU A O 1
ATOM 769 N N . ARG A 1 100 ? -24.709 -3.222 16.556 1.00 95.19 100 ARG A N 1
ATOM 770 C CA . ARG A 1 100 ? -23.665 -3.562 17.543 1.00 95.19 100 ARG A CA 1
ATOM 771 C C . ARG A 1 100 ? -22.241 -3.499 17.015 1.00 95.19 100 ARG A C 1
ATOM 773 O O . ARG A 1 100 ? -21.324 -3.355 17.816 1.00 95.19 100 ARG A O 1
ATOM 780 N N . MET A 1 101 ? -22.064 -3.643 15.708 1.00 97.88 101 MET A N 1
ATOM 781 C CA . MET A 1 101 ? -20.752 -3.687 15.074 1.00 97.88 101 MET A CA 1
ATOM 782 C C . MET A 1 101 ? -20.775 -2.908 13.765 1.00 97.88 101 MET A C 1
ATOM 784 O O . MET A 1 101 ? -21.786 -2.919 13.051 1.00 97.88 101 MET A O 1
ATOM 788 N N . ALA A 1 102 ? -19.670 -2.254 13.448 1.00 98.44 102 ALA A N 1
ATOM 789 C CA . ALA A 1 102 ? -19.502 -1.501 12.223 1.00 98.44 102 ALA A CA 1
ATOM 790 C C . ALA A 1 102 ? -18.063 -1.591 11.729 1.00 98.44 102 ALA A C 1
ATOM 792 O O . ALA A 1 102 ? -17.136 -1.862 12.491 1.00 98.44 102 ALA A O 1
ATOM 793 N N . TRP A 1 103 ? -17.883 -1.329 10.444 1.00 98.62 103 TRP A N 1
ATOM 794 C CA . TRP A 1 103 ? -16.570 -1.103 9.871 1.00 98.62 103 TRP A CA 1
ATOM 795 C C . TRP A 1 103 ? -16.645 0.003 8.829 1.00 98.62 103 TRP A C 1
ATOM 797 O O . TRP A 1 103 ? -17.693 0.269 8.233 1.00 98.62 103 TRP A O 1
ATOM 807 N N . GLY A 1 104 ? -15.520 0.657 8.610 1.00 98.44 104 GLY A N 1
ATOM 808 C CA . GLY A 1 104 ? -15.384 1.686 7.599 1.00 98.44 104 GLY A CA 1
ATOM 809 C C . GLY A 1 104 ? -13.931 1.875 7.231 1.00 98.44 104 GLY A C 1
ATOM 810 O O . GLY A 1 104 ? -13.037 1.373 7.911 1.00 98.44 104 GLY A O 1
ATOM 811 N N . TYR A 1 105 ? -13.693 2.587 6.142 1.00 98.56 105 TYR A N 1
ATOM 812 C CA . TYR A 1 105 ? -12.338 2.952 5.772 1.00 98.56 105 TYR A CA 1
ATOM 813 C C . TYR A 1 105 ? -12.276 4.339 5.155 1.00 98.56 105 TYR A C 1
ATOM 815 O O . TYR A 1 105 ? -13.208 4.803 4.482 1.00 98.56 105 TYR A O 1
ATOM 823 N N . THR A 1 106 ? -11.150 4.991 5.401 1.00 98.38 106 THR A N 1
ATOM 824 C CA . THR A 1 106 ? -10.825 6.309 4.878 1.00 98.38 106 THR A CA 1
ATOM 825 C C . THR A 1 106 ? -9.623 6.225 3.955 1.00 98.38 106 THR A C 1
ATOM 827 O O . THR A 1 106 ? -8.862 5.251 3.946 1.00 98.38 106 THR A O 1
ATOM 830 N N . LYS A 1 107 ? -9.488 7.254 3.127 1.00 97.31 107 LYS A N 1
ATOM 831 C CA . LYS A 1 107 ? -8.348 7.438 2.243 1.00 97.31 107 LYS A CA 1
ATOM 832 C C . LYS A 1 107 ? -7.777 8.822 2.479 1.00 97.31 107 LYS A C 1
ATOM 834 O O . LYS A 1 107 ? -8.489 9.810 2.327 1.00 97.31 107 LYS A O 1
ATOM 839 N N . GLY A 1 108 ? -6.496 8.882 2.811 1.00 94.50 108 GLY A N 1
ATOM 840 C CA . GLY A 1 108 ? -5.739 10.115 2.947 1.00 94.50 108 GLY A CA 1
ATOM 841 C C . GLY A 1 108 ? -4.606 10.216 1.937 1.00 94.50 108 GLY A C 1
ATOM 842 O O . GLY A 1 108 ? -4.082 9.211 1.455 1.00 94.50 108 GLY A O 1
ATOM 843 N N . THR A 1 109 ? -4.199 11.441 1.620 1.00 92.75 109 THR A N 1
ATOM 844 C CA . THR A 1 109 ? -2.947 11.695 0.895 1.00 92.75 109 THR A CA 1
ATOM 845 C C . THR A 1 109 ? -2.156 12.787 1.584 1.00 92.75 109 THR A C 1
ATOM 847 O O . THR A 1 109 ? -2.735 13.786 2.016 1.00 92.75 109 THR A O 1
ATOM 850 N N . PHE A 1 110 ? -0.839 12.620 1.641 1.00 90.69 110 PHE A N 1
ATOM 851 C CA . PHE A 1 110 ? 0.063 13.620 2.200 1.00 90.69 110 PHE A CA 1
ATOM 852 C C . PHE A 1 110 ? 1.437 13.564 1.527 1.00 90.69 110 PHE A C 1
ATOM 854 O O . PHE A 1 110 ? 1.812 12.563 0.908 1.00 90.69 110 PHE A O 1
ATOM 861 N N . THR A 1 111 ? 2.195 14.648 1.662 1.00 88.50 111 THR A N 1
ATOM 862 C CA . THR A 1 111 ? 3.592 14.732 1.231 1.00 88.50 111 THR A CA 1
ATOM 863 C C . THR A 1 111 ? 4.467 14.773 2.471 1.00 88.50 111 THR A C 1
ATOM 865 O O . THR A 1 111 ? 4.291 15.647 3.313 1.00 88.50 111 THR A O 1
ATOM 868 N N . ASN A 1 112 ? 5.402 13.835 2.612 1.00 86.88 112 ASN A N 1
ATOM 869 C CA . ASN A 1 112 ? 6.298 13.836 3.764 1.00 86.88 112 ASN A CA 1
ATOM 870 C C . ASN A 1 112 ? 7.337 14.968 3.679 1.00 86.88 112 ASN A C 1
ATOM 872 O O . ASN A 1 112 ? 7.512 15.617 2.647 1.00 86.88 112 ASN A O 1
ATOM 876 N N . THR A 1 113 ? 8.104 15.155 4.751 1.00 80.94 113 THR A N 1
ATOM 877 C CA . THR A 1 113 ? 9.165 16.176 4.840 1.00 80.94 113 THR A CA 1
ATOM 878 C C . THR A 1 113 ? 10.279 16.020 3.795 1.00 80.94 113 THR A C 1
ATOM 880 O O . THR A 1 113 ? 11.031 16.958 3.551 1.00 80.94 113 THR A O 1
ATOM 883 N N . ARG A 1 114 ? 10.373 14.860 3.132 1.00 82.56 114 ARG A N 1
ATOM 884 C CA . ARG A 1 114 ? 11.317 14.574 2.037 1.00 82.56 114 ARG A CA 1
ATOM 885 C C . ARG A 1 114 ? 10.706 14.789 0.645 1.00 82.56 114 ARG A C 1
ATOM 887 O O . ARG A 1 114 ? 11.286 14.337 -0.341 1.00 82.56 114 ARG A O 1
ATOM 894 N N . GLY A 1 115 ? 9.530 15.413 0.553 1.00 84.56 115 GLY A N 1
ATOM 895 C CA . GLY A 1 115 ? 8.851 15.699 -0.713 1.00 84.56 115 GLY A CA 1
ATOM 896 C C . GLY A 1 115 ? 8.248 14.471 -1.404 1.00 84.56 115 GLY A C 1
ATOM 897 O O . GLY A 1 115 ? 7.924 14.537 -2.588 1.00 84.56 115 GLY A O 1
ATOM 898 N N . ARG A 1 116 ? 8.116 13.334 -0.707 1.00 84.81 116 ARG A N 1
ATOM 899 C CA . ARG A 1 116 ? 7.506 12.117 -1.262 1.00 84.81 116 ARG A CA 1
ATOM 900 C C . ARG A 1 116 ? 6.018 12.083 -0.945 1.00 84.81 116 ARG A C 1
ATOM 902 O O . ARG A 1 116 ? 5.630 12.280 0.204 1.00 84.81 116 ARG A O 1
ATOM 909 N N . ASN A 1 117 ? 5.208 11.793 -1.958 1.00 88.94 117 ASN A N 1
ATOM 910 C CA . ASN A 1 117 ? 3.762 11.660 -1.823 1.00 88.94 117 ASN A CA 1
ATOM 911 C C . ASN A 1 117 ? 3.397 10.253 -1.350 1.00 88.94 117 ASN A C 1
ATOM 913 O O . ASN A 1 117 ? 3.984 9.272 -1.806 1.00 88.94 117 ASN A O 1
ATOM 917 N N . TYR A 1 118 ? 2.400 10.157 -0.481 1.00 92.50 118 TYR A N 1
ATOM 918 C CA . TYR A 1 118 ? 1.865 8.902 0.033 1.00 92.50 118 TYR A CA 1
ATOM 919 C C . TYR A 1 118 ? 0.345 8.892 -0.075 1.00 92.50 118 TYR A C 1
ATOM 921 O O . TYR A 1 118 ? -0.307 9.938 -0.016 1.00 92.50 118 TYR A O 1
ATOM 929 N N . VAL A 1 119 ? -0.205 7.689 -0.217 1.00 94.62 119 VAL A N 1
ATOM 930 C CA . VAL A 1 119 ? -1.595 7.393 0.119 1.00 94.62 119 VAL A CA 1
ATOM 931 C C . VAL A 1 119 ? -1.605 6.614 1.430 1.00 94.62 119 VAL A C 1
ATOM 933 O O . VAL A 1 119 ? -0.841 5.660 1.584 1.00 94.62 119 VAL A O 1
ATOM 936 N N . LEU A 1 120 ? -2.458 7.044 2.352 1.00 95.25 120 LEU A N 1
ATOM 937 C CA . LEU A 1 120 ? -2.796 6.340 3.581 1.00 95.25 120 LEU A CA 1
ATOM 938 C C . LEU A 1 120 ? -4.186 5.734 3.405 1.00 95.25 120 LEU A C 1
ATOM 940 O O . LEU A 1 120 ? -5.125 6.442 3.036 1.00 95.25 120 LEU A O 1
ATOM 944 N N . TRP A 1 121 ? -4.317 4.442 3.668 1.00 97.62 121 TRP A N 1
ATOM 945 C CA . TRP A 1 121 ? -5.613 3.815 3.893 1.00 97.62 121 TRP A CA 1
ATOM 946 C C . TRP A 1 121 ? -5.746 3.489 5.370 1.00 97.62 121 TRP A C 1
ATOM 948 O O . TRP A 1 121 ? -4.861 2.840 5.930 1.00 97.62 121 TRP A O 1
ATOM 958 N N . SER A 1 122 ? -6.863 3.909 5.956 1.00 98.06 122 SER A N 1
ATOM 959 C CA . SER A 1 122 ? -7.188 3.625 7.349 1.00 98.06 122 SER A CA 1
ATOM 960 C C . SER A 1 122 ? -8.445 2.776 7.410 1.00 98.06 122 SER A C 1
ATOM 962 O O . SER A 1 122 ? -9.475 3.174 6.868 1.00 98.06 122 SER A O 1
ATOM 964 N N . VAL A 1 123 ? -8.378 1.617 8.058 1.00 98.62 123 VAL A N 1
ATOM 965 C CA . VAL A 1 123 ? -9.530 0.745 8.311 1.00 98.62 123 VAL A CA 1
ATOM 966 C C . VAL A 1 123 ? -9.901 0.832 9.783 1.00 98.62 123 VAL A C 1
ATOM 968 O O . VAL A 1 123 ? -9.043 0.740 10.656 1.00 98.62 123 VAL A O 1
ATOM 971 N N . TYR A 1 124 ? -11.194 0.977 10.045 1.00 98.75 124 TYR A N 1
ATOM 972 C CA . TYR A 1 124 ? -11.769 1.065 11.379 1.00 98.75 124 TYR A CA 1
ATOM 973 C C . TYR A 1 124 ? -12.741 -0.091 11.574 1.00 98.75 124 TYR A C 1
ATOM 975 O O . TYR A 1 124 ? -13.634 -0.292 10.747 1.00 98.75 124 TYR A O 1
ATOM 983 N N . VAL A 1 125 ? -12.611 -0.803 12.690 1.00 98.69 125 VAL A N 1
ATOM 984 C CA . VAL A 1 125 ? -13.672 -1.663 13.227 1.00 98.69 125 VAL A CA 1
ATOM 985 C C . VAL A 1 125 ? -14.154 -1.038 14.521 1.00 98.69 125 VAL A C 1
ATOM 987 O O . VAL A 1 125 ? -13.356 -0.598 15.352 1.00 98.69 125 VAL A O 1
ATOM 990 N N . LEU A 1 126 ? -15.473 -0.956 14.652 1.00 98.69 126 LEU A N 1
ATOM 991 C CA . LEU A 1 126 ? -16.123 -0.354 15.795 1.00 98.69 126 LEU A CA 1
ATOM 992 C C . LEU A 1 126 ? -17.128 -1.321 16.395 1.00 98.69 126 LEU A C 1
ATOM 994 O O . LEU A 1 126 ? -17.884 -1.986 15.684 1.00 98.69 126 LEU A O 1
ATOM 998 N N . GLU A 1 127 ? -17.198 -1.310 17.714 1.00 98.38 127 GLU A N 1
ATOM 999 C CA . GLU A 1 127 ? -18.251 -1.966 18.475 1.00 98.38 127 GLU A CA 1
ATOM 1000 C C . GLU A 1 127 ? -19.049 -0.927 19.251 1.00 98.38 127 GLU A C 1
ATOM 1002 O O . GLU A 1 127 ? -18.593 0.195 19.473 1.00 98.38 127 GLU A O 1
ATOM 1007 N N . LYS A 1 128 ? -20.263 -1.295 19.662 1.00 96.06 128 LYS A N 1
ATOM 1008 C CA . LYS A 1 128 ? -21.149 -0.427 20.442 1.00 96.06 128 LYS A CA 1
ATOM 1009 C C . LYS A 1 128 ? -21.342 -0.932 21.881 1.00 96.06 128 LYS A C 1
ATOM 1011 O O . LYS A 1 128 ? -22.466 -1.314 22.240 1.00 96.06 128 LYS A O 1
ATOM 1016 N N . PRO A 1 129 ? -20.287 -0.997 22.720 1.00 87.50 129 PRO A N 1
ATOM 1017 C CA . PRO A 1 129 ? -20.425 -1.421 24.109 1.00 87.50 129 PRO A CA 1
ATOM 1018 C C . PRO A 1 129 ? -21.324 -0.445 24.878 1.00 87.50 129 PRO A C 1
ATOM 1020 O O . PRO A 1 129 ? -21.187 0.772 24.775 1.00 87.50 129 PRO A O 1
ATOM 1023 N N . ALA A 1 130 ? -22.286 -0.983 25.633 1.00 85.00 130 ALA A N 1
ATOM 1024 C CA . ALA A 1 130 ? -23.210 -0.204 26.468 1.00 85.00 130 ALA A CA 1
ATOM 1025 C C . ALA A 1 130 ? -23.910 0.977 25.747 1.00 85.00 130 ALA A C 1
ATOM 1027 O O . ALA A 1 130 ? -24.295 1.959 26.377 1.00 85.00 130 ALA A O 1
ATOM 1028 N N . GLY A 1 131 ? -24.102 0.881 24.425 1.00 90.38 131 GLY A N 1
ATOM 1029 C CA . GLY A 1 131 ? -24.841 1.869 23.633 1.00 90.38 131 GLY A CA 1
ATOM 1030 C C . GLY A 1 131 ? -24.012 3.011 23.032 1.00 90.38 131 GLY A C 1
ATOM 1031 O O . GLY A 1 131 ? -24.580 3.800 22.274 1.00 90.38 131 GLY A O 1
ATOM 1032 N N . ALA A 1 132 ? -22.700 3.076 23.279 1.00 95.38 132 ALA A N 1
ATOM 1033 C CA . ALA A 1 132 ? -21.799 4.056 22.668 1.00 95.38 132 ALA A CA 1
ATOM 1034 C C . ALA A 1 132 ? -20.827 3.374 21.700 1.00 95.38 132 ALA A C 1
ATOM 1036 O O . ALA A 1 132 ? -20.281 2.326 22.021 1.00 95.38 132 ALA A O 1
ATOM 1037 N N . TRP A 1 133 ? -20.616 3.958 20.518 1.00 98.25 133 TRP A N 1
ATOM 1038 C CA . TRP A 1 133 ? -19.643 3.442 19.553 1.00 98.25 133 TRP A CA 1
ATOM 1039 C C . TRP A 1 133 ? -18.213 3.684 20.036 1.00 98.25 133 TRP A C 1
ATOM 1041 O O . TRP A 1 133 ? -17.908 4.758 20.555 1.00 98.25 133 TRP A O 1
ATOM 1051 N N . LYS A 1 134 ? -17.353 2.686 19.843 1.00 98.56 134 LYS A N 1
ATOM 1052 C CA . LYS A 1 134 ? -15.928 2.705 20.169 1.00 98.56 134 LYS A CA 1
ATOM 1053 C C . LYS A 1 134 ? -15.131 2.056 19.049 1.00 98.56 134 LYS A C 1
ATOM 1055 O O . LYS A 1 134 ? -15.550 1.026 18.530 1.00 98.56 134 LYS A O 1
ATOM 1060 N N . ILE A 1 135 ? -13.988 2.637 18.695 1.00 98.75 135 ILE A N 1
ATOM 1061 C CA . ILE A 1 135 ? -13.014 2.004 17.796 1.00 98.75 135 ILE A CA 1
ATOM 1062 C C . ILE A 1 135 ? -12.324 0.878 18.569 1.00 98.75 135 ILE A C 1
ATOM 1064 O O . ILE A 1 135 ? -11.677 1.136 19.582 1.00 98.75 135 ILE A O 1
ATOM 1068 N N . THR A 1 136 ? -12.470 -0.357 18.096 1.00 98.69 136 THR A N 1
ATOM 1069 C CA . THR A 1 136 ? -11.863 -1.560 18.691 1.00 98.69 136 THR A CA 1
ATOM 1070 C C . THR A 1 136 ? -10.698 -2.092 17.862 1.00 98.69 136 THR A C 1
ATOM 1072 O O . THR A 1 136 ? -9.829 -2.780 18.391 1.00 98.69 136 THR A O 1
ATOM 1075 N N . MET A 1 137 ? -10.633 -1.746 16.575 1.00 98.75 137 MET A N 1
ATOM 1076 C CA . MET A 1 137 ? -9.481 -2.039 15.730 1.00 98.75 137 MET A CA 1
ATOM 1077 C C . MET A 1 137 ? -9.205 -0.889 14.772 1.00 98.75 137 MET A C 1
ATOM 1079 O O . MET A 1 137 ? -10.133 -0.315 14.193 1.00 98.75 137 MET A O 1
ATOM 1083 N N . LEU A 1 138 ? -7.922 -0.611 14.580 1.00 98.44 138 LEU A N 1
ATOM 1084 C CA . LEU A 1 138 ? -7.405 0.348 13.617 1.00 98.44 138 LEU A CA 1
ATOM 1085 C C . LEU A 1 138 ? -6.327 -0.333 12.774 1.00 98.44 138 LEU A C 1
ATOM 1087 O O . LEU A 1 138 ? -5.481 -1.029 13.324 1.00 98.44 138 LEU A O 1
ATOM 1091 N N . ASP A 1 139 ? -6.342 -0.132 11.463 1.00 98.38 139 ASP A N 1
ATOM 1092 C CA . ASP A 1 139 ? -5.245 -0.542 10.581 1.00 98.38 139 ASP A CA 1
ATOM 1093 C C . ASP A 1 139 ? -4.878 0.608 9.648 1.00 98.38 139 ASP A C 1
ATOM 1095 O O . ASP A 1 139 ? -5.736 1.135 8.934 1.00 98.38 139 ASP A O 1
ATOM 1099 N N . TRP A 1 140 ? -3.609 1.000 9.674 1.00 97.50 140 TRP A N 1
ATOM 1100 C CA . TRP A 1 140 ? -3.015 2.021 8.828 1.00 97.50 140 TRP A CA 1
ATOM 1101 C C . TRP A 1 140 ? -2.018 1.398 7.856 1.00 97.50 140 TRP A C 1
ATOM 1103 O O . TRP A 1 140 ? -0.994 0.819 8.226 1.00 97.50 140 TRP A O 1
ATOM 1113 N N . SER A 1 141 ? -2.288 1.587 6.567 1.00 95.88 141 SER A N 1
ATOM 1114 C CA . SER A 1 141 ? -1.396 1.144 5.500 1.00 95.88 141 SER A CA 1
ATOM 1115 C C . SER A 1 141 ? -0.954 2.320 4.643 1.00 95.88 141 SER A C 1
ATOM 1117 O O . SER A 1 141 ? -1.763 3.042 4.048 1.00 95.88 141 SER A O 1
ATOM 1119 N N . LEU A 1 142 ? 0.363 2.511 4.571 1.00 93.44 142 LEU A N 1
ATOM 1120 C CA . LEU A 1 142 ? 0.974 3.561 3.775 1.00 93.44 142 LEU A CA 1
ATOM 1121 C C . LEU A 1 142 ? 1.556 2.983 2.492 1.00 93.44 142 LEU A C 1
ATOM 1123 O O . LEU A 1 142 ? 2.344 2.038 2.501 1.00 93.44 142 LEU A O 1
ATOM 1127 N N . ARG A 1 143 ? 1.230 3.617 1.366 1.00 92.62 143 ARG A N 1
ATOM 1128 C CA . ARG A 1 143 ? 1.850 3.310 0.077 1.00 92.62 143 ARG A CA 1
ATOM 1129 C C . ARG A 1 143 ? 2.423 4.581 -0.547 1.00 92.62 143 ARG A C 1
ATOM 1131 O O . ARG A 1 143 ? 1.682 5.555 -0.704 1.00 92.62 143 ARG A O 1
ATOM 1138 N N . PRO A 1 144 ? 3.706 4.592 -0.953 1.00 88.75 144 PRO A N 1
ATOM 1139 C CA . PRO A 1 144 ? 4.248 5.682 -1.751 1.00 88.75 144 PRO A CA 1
ATOM 1140 C C . PRO A 1 144 ? 3.425 5.863 -3.028 1.00 88.75 144 PRO A C 1
ATOM 1142 O O . PRO A 1 144 ? 3.119 4.897 -3.730 1.00 88.75 144 PRO A O 1
ATOM 1145 N N . LEU A 1 145 ? 3.080 7.105 -3.341 1.00 82.00 145 LEU A N 1
ATOM 1146 C CA . LEU A 1 145 ? 2.591 7.465 -4.661 1.00 82.00 145 LEU A CA 1
ATOM 1147 C C . LEU A 1 145 ? 3.795 7.760 -5.562 1.00 82.00 145 LEU A C 1
ATOM 1149 O O . LEU A 1 145 ? 4.788 8.327 -5.092 1.00 82.00 145 LEU A O 1
ATOM 1153 N N . PRO A 1 146 ? 3.728 7.398 -6.855 1.00 77.50 146 PRO A N 1
ATOM 1154 C CA . PRO A 1 146 ? 4.749 7.814 -7.799 1.00 77.50 146 PRO A CA 1
ATOM 1155 C C . PRO A 1 146 ? 4.868 9.347 -7.782 1.00 77.50 146 PRO A C 1
ATOM 1157 O O . PRO A 1 146 ? 3.866 10.041 -7.563 1.00 77.50 146 PRO A O 1
ATOM 1160 N N . PRO A 1 147 ? 6.079 9.896 -7.979 1.00 68.25 147 PRO A N 1
ATOM 1161 C CA . PRO A 1 147 ? 6.250 11.337 -8.072 1.00 68.25 147 PRO A CA 1
ATOM 1162 C C . PRO A 1 147 ? 5.340 11.882 -9.176 1.00 68.25 147 PRO A C 1
ATOM 1164 O O . PRO A 1 147 ? 5.209 11.266 -10.237 1.00 68.25 147 PRO A O 1
ATOM 1167 N N . THR A 1 148 ? 4.717 13.038 -8.934 1.00 54.31 148 THR A N 1
ATOM 1168 C CA . THR A 1 148 ? 4.020 13.774 -9.993 1.00 54.31 148 THR A CA 1
ATOM 1169 C C . THR A 1 148 ? 5.006 13.951 -11.149 1.00 54.31 148 THR A C 1
ATOM 1171 O O . THR A 1 148 ? 6.129 14.393 -10.883 1.00 54.31 148 THR A O 1
ATOM 1174 N N . PRO A 1 149 ? 4.657 13.579 -12.397 1.00 51.03 149 PRO A N 1
ATOM 1175 C CA . PRO A 1 149 ? 5.584 13.690 -13.512 1.00 51.03 149 PRO A CA 1
ATOM 1176 C C . PRO A 1 149 ? 6.130 15.114 -13.574 1.00 51.03 149 PRO A C 1
ATOM 1178 O O . PRO A 1 149 ? 5.361 16.070 -13.678 1.00 51.03 149 PRO A O 1
ATOM 1181 N N . ALA A 1 150 ? 7.451 15.261 -13.468 1.00 49.88 150 ALA A N 1
ATOM 1182 C CA . ALA A 1 150 ? 8.084 16.536 -13.749 1.00 49.88 150 ALA A CA 1
ATOM 1183 C C . ALA A 1 150 ? 7.747 16.927 -15.193 1.00 49.88 150 ALA A C 1
ATOM 1185 O O . ALA A 1 150 ? 7.716 16.064 -16.077 1.00 49.88 150 ALA A O 1
ATOM 1186 N N . THR A 1 151 ? 7.502 18.219 -15.431 1.00 41.81 151 THR A N 1
ATOM 1187 C CA . THR A 1 151 ? 7.423 18.784 -16.783 1.00 41.81 151 THR A CA 1
ATOM 1188 C C . THR A 1 151 ? 8.575 18.212 -17.613 1.00 41.81 151 THR A C 1
ATOM 1190 O O . THR A 1 151 ? 9.714 18.276 -17.140 1.00 41.81 151 THR A O 1
ATOM 1193 N N . PRO A 1 152 ? 8.327 17.615 -18.795 1.00 46.91 152 PRO A N 1
ATOM 1194 C CA . PRO A 1 152 ? 9.365 16.870 -19.484 1.00 46.91 152 PRO A CA 1
ATOM 1195 C C . PRO A 1 152 ? 10.520 17.807 -19.830 1.00 46.91 152 PRO A C 1
ATOM 1197 O O . PRO A 1 152 ? 10.365 18.736 -20.625 1.00 46.91 152 PRO A O 1
ATOM 1200 N N . ALA A 1 153 ? 11.692 17.550 -19.250 1.00 50.56 153 ALA A N 1
ATOM 1201 C CA . ALA A 1 153 ? 12.930 18.005 -19.852 1.00 50.56 153 ALA A CA 1
ATOM 1202 C C . ALA A 1 153 ? 13.007 17.378 -21.251 1.00 50.56 153 ALA A C 1
ATOM 1204 O O . ALA A 1 153 ? 12.715 16.194 -21.434 1.00 50.56 153 ALA A O 1
ATOM 1205 N N . LYS A 1 154 ? 13.335 18.199 -22.247 1.00 39.84 154 LYS A N 1
ATOM 1206 C CA . LYS A 1 154 ? 13.384 17.824 -23.661 1.00 39.84 154 LYS A CA 1
ATOM 1207 C C . LYS A 1 154 ? 14.425 16.710 -23.852 1.00 39.84 154 LYS A C 1
ATOM 1209 O O . LYS A 1 154 ? 15.617 16.990 -23.860 1.00 39.84 154 LYS A O 1
ATOM 1214 N N . ALA A 1 155 ? 13.976 15.461 -23.973 1.00 45.34 155 ALA A N 1
ATOM 1215 C CA . ALA A 1 155 ? 14.852 14.315 -24.185 1.00 45.34 155 ALA A CA 1
ATOM 1216 C C . ALA A 1 155 ? 15.179 14.156 -25.677 1.00 45.34 155 ALA A C 1
ATOM 1218 O O . ALA A 1 155 ? 14.287 14.091 -26.525 1.00 45.34 155 ALA A O 1
ATOM 1219 N N . THR A 1 156 ? 16.468 14.080 -25.992 1.00 52.56 156 THR A N 1
ATOM 1220 C CA . THR A 1 156 ? 16.983 13.531 -27.250 1.00 52.56 156 THR A CA 1
ATOM 1221 C C . THR A 1 156 ? 17.382 12.070 -27.037 1.00 52.56 156 THR A C 1
ATOM 1223 O O . THR A 1 156 ? 17.945 11.731 -26.003 1.00 52.56 156 THR A O 1
ATOM 1226 N N . THR A 1 157 ? 17.160 11.260 -28.078 1.00 55.28 157 THR A N 1
ATOM 1227 C CA . THR A 1 157 ? 17.519 9.839 -28.290 1.00 55.28 157 THR A CA 1
ATOM 1228 C C . THR A 1 157 ? 16.546 8.771 -27.747 1.00 55.28 157 THR A C 1
ATOM 1230 O O . THR A 1 157 ? 16.366 8.588 -26.552 1.00 55.28 157 THR A O 1
ATOM 1233 N N . THR A 1 158 ? 15.910 8.096 -28.715 1.00 63.97 158 THR A N 1
ATOM 1234 C CA . THR A 1 158 ? 15.052 6.894 -28.674 1.00 63.97 158 THR A CA 1
ATOM 1235 C C . THR A 1 158 ? 13.981 6.838 -27.578 1.00 63.97 158 THR A C 1
ATOM 1237 O O . THR A 1 158 ? 14.171 6.248 -26.517 1.00 63.97 158 THR A O 1
ATOM 1240 N N . ASN A 1 159 ? 12.801 7.385 -27.892 1.00 83.75 159 ASN A N 1
ATOM 1241 C CA . ASN A 1 159 ? 11.590 7.235 -27.084 1.00 83.75 159 ASN A CA 1
ATOM 1242 C C . ASN A 1 159 ? 10.934 5.878 -27.365 1.00 83.75 159 ASN A C 1
ATOM 1244 O O . ASN A 1 159 ? 10.077 5.756 -28.242 1.00 83.75 159 ASN A O 1
ATOM 1248 N N . TRP A 1 160 ? 11.334 4.853 -26.620 1.00 92.94 160 TRP A N 1
ATOM 1249 C CA . TRP A 1 160 ? 10.622 3.586 -26.581 1.00 92.94 160 TRP A CA 1
ATOM 1250 C C . TRP A 1 160 ? 9.187 3.786 -26.091 1.00 92.94 160 TRP A C 1
ATOM 1252 O O . TRP A 1 160 ? 8.918 4.528 -25.143 1.00 92.94 160 TRP A O 1
ATOM 1262 N N . THR A 1 161 ? 8.275 3.064 -26.733 1.00 94.94 161 THR A N 1
ATOM 1263 C CA . THR A 1 161 ? 6.899 2.832 -26.292 1.00 94.94 161 THR A CA 1
ATOM 1264 C C . THR A 1 161 ? 6.689 1.329 -26.140 1.00 94.94 161 THR A C 1
ATOM 1266 O O . THR A 1 161 ? 7.457 0.534 -26.686 1.00 94.94 161 THR A O 1
ATOM 1269 N N . ILE A 1 162 ? 5.635 0.914 -25.432 1.00 95.50 162 ILE A N 1
ATOM 1270 C CA . ILE A 1 162 ? 5.328 -0.517 -25.300 1.00 95.50 162 ILE A CA 1
ATOM 1271 C C . ILE A 1 162 ? 5.076 -1.179 -26.666 1.00 95.50 162 ILE A C 1
ATOM 1273 O O . ILE A 1 162 ? 5.522 -2.298 -26.905 1.00 95.50 162 ILE A O 1
ATOM 1277 N N . ASP A 1 163 ? 4.454 -0.458 -27.602 1.00 95.00 163 ASP A N 1
ATOM 1278 C CA . ASP A 1 163 ? 4.204 -0.955 -28.957 1.00 95.00 163 ASP A CA 1
ATOM 1279 C C . ASP A 1 163 ? 5.507 -1.103 -29.758 1.00 95.00 163 ASP A C 1
ATOM 1281 O O . ASP A 1 163 ? 5.669 -2.073 -30.497 1.00 95.00 163 ASP A O 1
ATOM 1285 N N . ALA A 1 164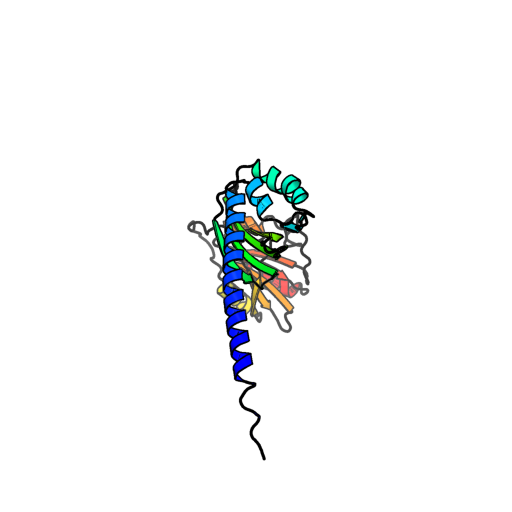 ? 6.472 -0.191 -29.575 1.00 94.50 164 ALA A N 1
ATOM 1286 C CA . ALA A 1 164 ? 7.790 -0.292 -30.202 1.00 94.50 164 ALA A CA 1
ATOM 1287 C C . ALA A 1 164 ? 8.597 -1.488 -29.666 1.00 94.50 164 ALA A C 1
ATOM 1289 O O . ALA A 1 164 ? 9.250 -2.184 -30.446 1.00 94.50 164 ALA A O 1
ATOM 1290 N N . VAL A 1 165 ? 8.512 -1.762 -28.357 1.00 96.44 165 VAL A N 1
ATOM 1291 C CA . VAL A 1 165 ? 9.115 -2.953 -27.732 1.00 96.44 165 VAL A CA 1
ATOM 1292 C C . VAL A 1 165 ? 8.531 -4.223 -28.347 1.00 96.44 165 VAL A C 1
ATOM 1294 O O . VAL A 1 165 ? 9.277 -5.078 -28.825 1.00 96.44 165 VAL A O 1
ATOM 1297 N N . GLU A 1 166 ? 7.202 -4.334 -28.416 1.00 96.88 166 GLU A N 1
ATOM 1298 C CA . GLU A 1 166 ? 6.556 -5.489 -29.045 1.00 96.88 166 GLU A CA 1
ATOM 1299 C C . GLU A 1 166 ? 6.932 -5.647 -30.519 1.00 96.88 166 GLU A C 1
ATOM 1301 O O . GLU A 1 166 ? 7.195 -6.763 -30.969 1.00 96.88 166 GLU A O 1
ATOM 1306 N N . ALA A 1 167 ? 6.965 -4.548 -31.276 1.00 95.38 167 ALA A N 1
ATOM 1307 C CA . ALA A 1 167 ? 7.330 -4.569 -32.687 1.00 95.38 167 ALA A CA 1
ATOM 1308 C C . ALA A 1 167 ? 8.766 -5.073 -32.893 1.00 95.38 167 ALA A C 1
ATOM 1310 O O . ALA A 1 167 ? 8.987 -5.926 -33.751 1.00 95.38 167 ALA A O 1
ATOM 1311 N N . LYS A 1 168 ? 9.727 -4.611 -32.083 1.00 95.56 168 LYS A N 1
ATOM 1312 C CA . LYS A 1 168 ? 11.127 -5.063 -32.141 1.00 95.56 168 LYS A CA 1
ATOM 1313 C C . LYS A 1 168 ? 11.271 -6.539 -31.767 1.00 95.56 168 LYS A C 1
ATOM 1315 O O . LYS A 1 168 ? 11.955 -7.276 -32.473 1.00 95.56 168 LYS A O 1
ATOM 1320 N N . LEU A 1 169 ? 10.576 -6.998 -30.725 1.00 96.81 169 LEU A N 1
ATOM 1321 C CA . LEU A 1 169 ? 10.568 -8.415 -30.349 1.00 96.81 169 LEU A CA 1
ATOM 1322 C C . LEU A 1 169 ? 9.961 -9.293 -31.461 1.00 96.81 169 LEU A C 1
ATOM 1324 O O . LEU A 1 169 ? 10.551 -10.305 -31.835 1.00 96.81 169 LEU A O 1
ATOM 1328 N N . ARG A 1 170 ? 8.830 -8.884 -32.055 1.00 96.38 170 ARG A N 1
ATOM 1329 C CA . ARG A 1 170 ? 8.219 -9.591 -33.198 1.00 96.38 170 ARG A CA 1
ATOM 1330 C C . ARG A 1 170 ? 9.125 -9.597 -34.428 1.00 96.38 170 ARG A C 1
ATOM 1332 O O . ARG A 1 170 ? 9.249 -10.630 -35.079 1.00 96.38 170 ARG A O 1
ATOM 1339 N N . ALA A 1 171 ? 9.794 -8.483 -34.724 1.00 95.19 171 ALA A N 1
ATOM 1340 C CA . ALA A 1 171 ? 10.767 -8.391 -35.813 1.00 95.19 171 ALA A CA 1
ATOM 1341 C C . ALA A 1 171 ? 11.979 -9.315 -35.599 1.00 95.19 171 ALA A C 1
ATOM 1343 O O . ALA A 1 171 ? 12.556 -9.800 -36.568 1.00 95.19 171 ALA A O 1
ATOM 1344 N N . ALA A 1 172 ? 12.319 -9.625 -34.344 1.00 95.62 172 ALA A N 1
ATOM 1345 C CA . ALA A 1 172 ? 13.312 -10.638 -33.992 1.00 95.62 172 ALA A CA 1
ATOM 1346 C C . ALA A 1 172 ? 12.788 -12.088 -34.098 1.00 95.62 172 ALA A C 1
ATOM 1348 O O . ALA A 1 172 ? 13.490 -13.016 -33.701 1.00 95.62 172 ALA A O 1
ATOM 1349 N N . GLY A 1 173 ? 11.572 -12.299 -34.618 1.00 95.69 173 GLY A N 1
ATOM 1350 C CA . GLY A 1 173 ? 10.950 -13.615 -34.793 1.00 95.69 173 GLY A CA 1
ATOM 1351 C C . GLY A 1 173 ? 10.237 -14.154 -33.549 1.00 95.69 173 GLY A C 1
ATOM 1352 O O . GLY A 1 173 ? 9.827 -15.314 -33.537 1.00 95.69 173 GLY A O 1
ATOM 1353 N N . LEU A 1 174 ? 10.082 -13.342 -32.499 1.00 96.31 174 LEU A N 1
ATOM 1354 C CA . LEU A 1 174 ? 9.454 -13.765 -31.250 1.00 96.31 174 LEU A CA 1
ATOM 1355 C C . LEU A 1 174 ? 7.926 -13.650 -31.327 1.00 96.31 174 LEU A C 1
ATOM 1357 O O . LEU A 1 174 ? 7.372 -12.647 -31.779 1.00 96.31 174 LEU A O 1
ATOM 1361 N N . GLN A 1 175 ? 7.222 -14.664 -30.825 1.00 96.62 175 GLN A N 1
ATOM 1362 C CA . GLN A 1 175 ? 5.774 -14.591 -30.619 1.00 96.62 175 GLN A CA 1
ATOM 1363 C C . GLN A 1 175 ? 5.505 -13.872 -29.299 1.00 96.62 175 GLN A C 1
ATOM 1365 O O . GLN A 1 175 ? 5.844 -14.409 -28.249 1.00 96.62 175 GLN A O 1
ATOM 1370 N N . VAL A 1 176 ? 4.922 -12.671 -29.356 1.00 97.31 176 VAL A N 1
ATOM 1371 C CA . VAL A 1 176 ? 4.725 -11.798 -28.187 1.00 97.31 176 VAL A CA 1
ATOM 1372 C C . VAL A 1 176 ? 3.248 -11.531 -27.941 1.00 97.31 176 VAL A C 1
ATOM 1374 O O . VAL A 1 176 ? 2.544 -11.035 -28.832 1.00 97.31 176 VAL A O 1
ATOM 1377 N N . ARG A 1 177 ? 2.811 -11.782 -26.706 1.00 96.06 177 ARG A N 1
ATOM 1378 C CA . ARG A 1 177 ? 1.477 -11.452 -26.200 1.00 96.06 177 ARG A CA 1
ATOM 1379 C C . ARG A 1 177 ? 1.595 -10.512 -25.001 1.00 96.06 177 ARG A C 1
ATOM 1381 O O . ARG A 1 177 ? 2.359 -10.783 -24.083 1.00 96.06 177 ARG A O 1
ATOM 1388 N N . ARG A 1 178 ? 0.812 -9.434 -24.992 1.00 95.50 178 ARG A N 1
ATOM 1389 C CA . ARG A 1 178 ? 0.675 -8.547 -23.829 1.00 95.50 178 ARG A CA 1
ATOM 1390 C C . ARG A 1 178 ? -0.180 -9.215 -22.750 1.00 95.50 178 ARG A C 1
ATOM 1392 O O . ARG A 1 178 ? -1.150 -9.905 -23.070 1.00 95.50 178 ARG A O 1
ATOM 1399 N N . ASP A 1 179 ? 0.181 -9.007 -21.495 1.00 92.44 179 ASP A N 1
ATOM 1400 C CA . ASP A 1 179 ? -0.510 -9.549 -20.328 1.00 92.44 179 ASP A CA 1
ATOM 1401 C C . ASP A 1 179 ? -0.808 -8.431 -19.308 1.00 92.44 179 ASP A C 1
ATOM 1403 O O . ASP A 1 179 ? -0.943 -7.258 -19.674 1.00 92.44 179 ASP A O 1
ATOM 1407 N N . VAL A 1 180 ? -0.964 -8.793 -18.036 1.00 89.75 180 VAL A N 1
ATOM 1408 C CA . VAL A 1 180 ? -1.289 -7.885 -16.936 1.00 89.75 180 VAL A CA 1
ATOM 1409 C C . VAL A 1 180 ? -0.225 -6.809 -16.678 1.00 89.75 180 VAL A C 1
ATOM 1411 O O . VAL A 1 180 ? 0.938 -6.884 -17.082 1.00 89.75 180 VAL A O 1
ATOM 1414 N N . ARG A 1 181 ? -0.647 -5.775 -15.949 1.00 91.56 181 ARG A N 1
ATOM 1415 C CA . ARG A 1 181 ? 0.232 -4.761 -15.361 1.00 91.56 181 ARG A CA 1
ATOM 1416 C C . ARG A 1 181 ? 1.005 -5.357 -14.181 1.00 91.56 181 ARG A C 1
ATOM 1418 O O . ARG A 1 181 ? 0.445 -6.134 -13.413 1.00 91.56 181 ARG A O 1
ATOM 1425 N N . VAL A 1 182 ? 2.253 -4.931 -14.003 1.00 95.19 182 VAL A N 1
ATOM 1426 C CA . VAL A 1 182 ? 3.124 -5.353 -12.895 1.00 95.19 182 VAL A CA 1
ATOM 1427 C C . VAL A 1 182 ? 3.743 -4.143 -12.198 1.00 95.19 182 VAL A C 1
ATOM 1429 O O . VAL A 1 182 ? 4.087 -3.152 -12.839 1.00 95.19 182 VAL A O 1
ATOM 1432 N N . GLU A 1 183 ? 3.888 -4.207 -10.877 1.00 94.44 183 GLU A N 1
ATOM 1433 C CA . GLU A 1 183 ? 4.564 -3.185 -10.074 1.00 94.44 183 GLU A CA 1
ATOM 1434 C C . GLU A 1 183 ? 5.713 -3.846 -9.312 1.00 94.44 183 GLU A C 1
ATOM 1436 O O . GLU A 1 183 ? 5.521 -4.877 -8.671 1.00 94.44 183 GLU A O 1
ATOM 1441 N N . GLN A 1 184 ? 6.911 -3.267 -9.405 1.00 95.62 184 GLN A N 1
ATOM 1442 C CA . GLN A 1 184 ? 8.067 -3.700 -8.622 1.00 95.62 184 GLN A CA 1
ATOM 1443 C C . GLN A 1 184 ? 8.309 -2.678 -7.517 1.00 95.62 184 GLN A C 1
ATOM 1445 O O . GLN A 1 184 ? 8.343 -1.484 -7.813 1.00 95.62 184 GLN A O 1
ATOM 1450 N N . PRO A 1 185 ? 8.524 -3.101 -6.259 1.00 92.38 185 PRO A N 1
ATOM 1451 C CA . PRO A 1 185 ? 8.618 -2.177 -5.126 1.00 92.38 185 PRO A CA 1
ATOM 1452 C C . PRO A 1 185 ? 9.833 -1.237 -5.196 1.00 92.38 185 PRO A C 1
ATOM 1454 O O . PRO A 1 185 ? 9.914 -0.276 -4.435 1.00 92.38 185 PRO A O 1
ATOM 1457 N N . PHE A 1 186 ? 10.778 -1.504 -6.100 1.00 93.62 186 PHE A N 1
ATOM 1458 C CA . PHE A 1 186 ? 12.001 -0.729 -6.308 1.00 93.62 186 PHE A CA 1
ATOM 1459 C C . PHE A 1 186 ? 12.053 0.030 -7.646 1.00 93.62 186 PHE A C 1
ATOM 1461 O O . PHE A 1 186 ? 13.043 0.711 -7.902 1.00 93.62 186 PHE A O 1
ATOM 1468 N N . LEU A 1 187 ? 11.011 -0.047 -8.483 1.00 95.19 187 LEU A N 1
ATOM 1469 C CA . LEU A 1 187 ? 10.883 0.755 -9.706 1.00 95.19 187 LEU A CA 1
ATOM 1470 C C . LEU A 1 187 ? 9.734 1.757 -9.538 1.00 95.19 187 LEU A C 1
ATOM 1472 O O . LEU A 1 187 ? 8.678 1.423 -9.007 1.00 95.19 187 LEU A O 1
ATOM 1476 N N . LYS A 1 188 ? 9.925 3.002 -9.979 1.00 94.00 188 LYS A N 1
ATOM 1477 C CA . LYS A 1 188 ? 8.955 4.092 -9.768 1.00 94.00 188 LYS A CA 1
ATOM 1478 C C . LYS A 1 188 ? 7.843 4.145 -10.808 1.00 94.00 188 LYS A C 1
ATOM 1480 O O . LYS A 1 188 ? 6.852 4.841 -10.587 1.00 94.00 188 LYS A O 1
ATOM 1485 N N . VAL A 1 189 ? 8.010 3.473 -11.945 1.00 94.31 189 VAL A N 1
ATOM 1486 C CA . VAL A 1 189 ? 6.999 3.410 -13.008 1.00 94.31 189 VAL A CA 1
ATOM 1487 C C . VAL A 1 189 ? 6.356 2.023 -13.033 1.00 94.31 189 VAL A C 1
ATOM 1489 O O . VAL A 1 189 ? 7.043 1.031 -12.785 1.00 94.31 189 VAL A O 1
ATOM 1492 N N . PRO A 1 190 ? 5.049 1.918 -13.325 1.00 94.94 190 PRO A N 1
ATOM 1493 C CA . PRO A 1 190 ? 4.422 0.622 -13.524 1.00 94.94 190 PRO A CA 1
ATOM 1494 C C . PRO A 1 190 ? 4.947 -0.040 -14.800 1.00 94.94 190 PRO A C 1
ATOM 1496 O O . PRO A 1 190 ? 5.265 0.634 -15.782 1.00 94.94 190 PRO A O 1
ATOM 1499 N N . GLY A 1 191 ? 5.002 -1.367 -14.784 1.00 97.12 191 GLY A N 1
ATOM 1500 C CA . GLY A 1 191 ? 5.393 -2.183 -15.923 1.00 97.12 191 GLY A CA 1
ATOM 1501 C C . GLY A 1 191 ? 4.207 -2.839 -16.621 1.00 97.12 191 GLY A C 1
ATOM 1502 O O . GLY A 1 191 ? 3.107 -2.956 -16.074 1.00 97.12 191 GLY A O 1
ATOM 1503 N N . VAL A 1 192 ? 4.461 -3.313 -17.834 1.00 97.56 192 VAL A N 1
ATOM 1504 C CA . VAL A 1 192 ? 3.573 -4.186 -18.608 1.00 97.56 192 VAL A CA 1
ATOM 1505 C C . VAL A 1 192 ? 4.275 -5.519 -18.810 1.00 97.56 192 VAL A C 1
ATOM 1507 O O . VAL A 1 192 ? 5.438 -5.548 -19.217 1.00 97.56 192 VAL A O 1
ATOM 1510 N N . VAL A 1 193 ? 3.574 -6.616 -18.538 1.00 97.94 193 VAL A N 1
ATOM 1511 C CA . VAL A 1 193 ? 4.087 -7.958 -18.804 1.00 97.94 193 VAL A CA 1
ATOM 1512 C C . VAL A 1 193 ? 3.893 -8.299 -20.281 1.00 97.94 193 VAL A C 1
ATOM 1514 O O . VAL A 1 193 ? 2.795 -8.176 -20.826 1.00 97.94 193 VAL A O 1
ATOM 1517 N N . LEU A 1 194 ? 4.965 -8.748 -20.930 1.00 97.88 194 LEU A N 1
ATOM 1518 C CA . LEU A 1 194 ? 4.947 -9.367 -22.250 1.00 97.88 194 LEU A CA 1
ATOM 1519 C C . LEU A 1 194 ? 5.369 -10.829 -22.108 1.00 97.88 194 LEU A C 1
ATOM 1521 O O . LEU A 1 194 ? 6.440 -11.127 -21.585 1.00 97.88 194 LEU A O 1
ATOM 1525 N N . VAL A 1 195 ? 4.539 -11.741 -22.592 1.00 97.56 195 VAL A N 1
ATOM 1526 C CA . VAL A 1 195 ? 4.821 -13.177 -22.605 1.00 97.56 195 VAL A CA 1
ATOM 1527 C C . VAL A 1 195 ? 5.358 -13.562 -23.978 1.00 97.56 195 VAL A C 1
ATOM 1529 O O . VAL A 1 195 ? 4.775 -13.180 -25.000 1.00 97.56 195 VAL A O 1
ATOM 1532 N N . VAL A 1 196 ? 6.461 -14.312 -24.000 1.00 95.88 196 VAL A N 1
ATOM 1533 C CA . VAL A 1 196 ? 7.162 -14.714 -25.223 1.00 95.88 196 VAL A CA 1
ATOM 1534 C C . VAL A 1 196 ? 7.220 -16.231 -25.378 1.00 95.88 196 VAL A C 1
ATOM 1536 O O . VAL A 1 196 ? 7.559 -16.955 -24.443 1.00 95.88 196 VAL A O 1
ATOM 1539 N N . GLY A 1 197 ? 6.949 -16.696 -26.601 1.00 89.62 197 GLY A N 1
ATOM 1540 C CA . GLY A 1 197 ? 7.052 -18.101 -26.998 1.00 89.62 197 GLY A CA 1
ATOM 1541 C C . GLY A 1 197 ? 5.801 -18.932 -26.694 1.00 89.62 197 GLY A C 1
ATOM 1542 O O . GLY A 1 197 ? 4.855 -18.472 -26.053 1.00 89.62 197 GLY A O 1
ATOM 1543 N N . LYS A 1 198 ? 5.796 -20.180 -27.180 1.00 81.19 198 LYS A N 1
ATOM 1544 C CA . LYS A 1 198 ? 4.778 -21.174 -26.805 1.00 81.19 198 LYS A CA 1
ATOM 1545 C C . LYS A 1 198 ? 4.947 -21.514 -25.319 1.00 81.19 198 LYS A C 1
ATOM 1547 O O . LYS A 1 198 ? 6.073 -21.558 -24.833 1.00 81.19 198 LYS A O 1
ATOM 1552 N N . ASP A 1 199 ? 3.834 -21.685 -24.612 1.00 86.06 199 ASP A N 1
ATOM 1553 C CA . ASP A 1 199 ? 3.791 -22.039 -23.183 1.00 86.06 199 ASP A CA 1
ATOM 1554 C C . ASP A 1 199 ? 4.504 -21.058 -22.230 1.00 86.06 199 ASP A C 1
ATOM 1556 O O . ASP A 1 199 ? 4.942 -21.448 -21.152 1.00 86.06 199 ASP A O 1
ATOM 1560 N N . ALA A 1 200 ? 4.600 -19.774 -22.603 1.00 83.88 200 ALA A N 1
ATOM 1561 C CA . ALA A 1 200 ? 5.223 -18.729 -21.781 1.00 83.88 200 ALA A CA 1
ATOM 1562 C C . ALA A 1 200 ? 6.704 -19.001 -21.440 1.00 83.88 200 ALA A C 1
ATOM 1564 O O . ALA A 1 200 ? 7.145 -18.815 -20.306 1.00 83.88 200 ALA A O 1
ATOM 1565 N N . ALA A 1 201 ? 7.485 -19.408 -22.447 1.00 90.50 201 ALA A N 1
ATOM 1566 C CA . ALA A 1 201 ? 8.921 -19.682 -22.328 1.00 90.50 201 ALA A CA 1
ATOM 1567 C C . ALA A 1 201 ? 9.752 -18.512 -21.754 1.00 90.50 201 ALA A C 1
ATOM 1569 O O . ALA A 1 201 ? 10.822 -18.731 -21.175 1.00 90.50 201 ALA A O 1
ATOM 1570 N N . ALA A 1 202 ? 9.273 -17.273 -21.898 1.00 97.19 202 ALA A N 1
ATOM 1571 C CA . ALA A 1 202 ? 9.800 -16.126 -21.173 1.00 97.19 202 ALA A CA 1
ATOM 1572 C C . ALA A 1 202 ? 8.700 -15.137 -20.773 1.00 97.19 202 ALA A C 1
ATOM 1574 O O . ALA A 1 202 ? 7.710 -14.947 -21.486 1.00 97.19 202 ALA A O 1
ATOM 1575 N N . GLU A 1 203 ? 8.939 -14.454 -19.658 1.00 97.75 203 GLU A N 1
ATOM 1576 C CA . GLU A 1 203 ? 8.195 -13.275 -19.226 1.00 97.75 203 GLU A CA 1
ATOM 1577 C C . GLU A 1 203 ? 9.118 -12.052 -19.296 1.00 97.75 203 GLU A C 1
ATOM 1579 O O . GLU A 1 203 ? 10.255 -12.092 -18.825 1.00 97.75 203 GLU A O 1
ATOM 1584 N N . ILE A 1 204 ? 8.640 -10.962 -19.891 1.00 98.06 204 ILE A N 1
ATOM 1585 C CA . ILE A 1 204 ? 9.350 -9.686 -19.970 1.00 98.06 204 ILE A CA 1
ATOM 1586 C C . ILE A 1 204 ? 8.504 -8.627 -19.271 1.00 98.06 204 ILE A C 1
ATOM 1588 O O . ILE A 1 204 ? 7.472 -8.199 -19.788 1.00 98.06 204 ILE A O 1
ATOM 1592 N N . GLN A 1 205 ? 8.954 -8.162 -18.112 1.00 98.25 205 GLN A N 1
ATOM 1593 C CA . GLN A 1 205 ? 8.335 -7.035 -17.420 1.00 98.25 205 GLN A CA 1
ATOM 1594 C C . GLN A 1 205 ? 8.956 -5.742 -17.953 1.00 98.25 205 GLN A C 1
ATOM 1596 O O . GLN A 1 205 ? 10.128 -5.466 -17.701 1.00 98.25 205 GLN A O 1
ATOM 16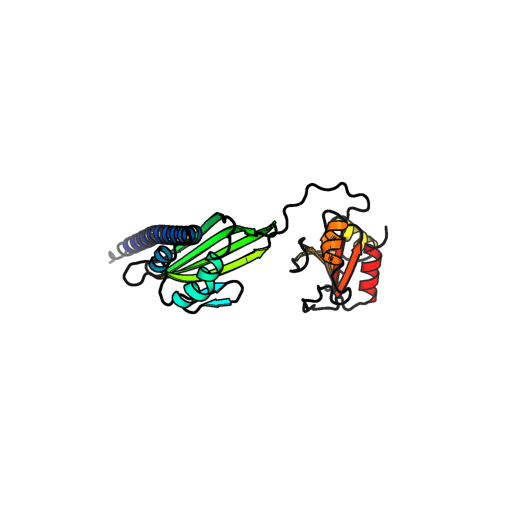01 N N . THR A 1 206 ? 8.192 -4.979 -18.736 1.00 98.25 206 THR A N 1
ATOM 1602 C CA . THR A 1 206 ? 8.676 -3.805 -19.478 1.00 98.25 206 THR A CA 1
ATOM 1603 C C . THR A 1 206 ? 8.229 -2.506 -18.814 1.00 98.25 206 THR A C 1
ATOM 1605 O O . THR A 1 206 ? 7.036 -2.293 -18.610 1.00 98.25 206 THR A O 1
ATOM 1608 N N . TYR A 1 207 ? 9.177 -1.611 -18.550 1.00 97.94 207 TYR A N 1
ATOM 1609 C CA . TYR A 1 207 ? 8.997 -0.333 -17.865 1.00 97.94 207 TYR A CA 1
ATOM 1610 C C . TYR A 1 207 ? 9.420 0.808 -18.792 1.00 97.94 207 TYR A C 1
ATOM 1612 O O . TYR A 1 207 ? 10.585 0.898 -19.182 1.00 97.94 207 TYR A O 1
ATOM 1620 N N . ILE A 1 208 ? 8.474 1.680 -19.148 1.00 96.44 208 ILE A N 1
ATOM 1621 C CA . ILE A 1 208 ? 8.722 2.841 -20.012 1.00 96.44 208 ILE A CA 1
ATOM 1622 C C . ILE A 1 208 ? 8.790 4.098 -19.148 1.00 96.44 208 ILE A C 1
ATOM 1624 O O . ILE A 1 208 ? 7.807 4.490 -18.519 1.00 96.44 208 ILE A O 1
ATOM 1628 N N . TYR A 1 209 ? 9.957 4.731 -19.124 1.00 94.75 209 TYR A N 1
ATOM 1629 C CA . TYR A 1 209 ? 10.227 5.952 -18.375 1.00 94.75 209 TYR A CA 1
ATOM 1630 C C . TYR A 1 209 ? 9.987 7.202 -19.234 1.00 94.75 209 TYR A C 1
ATOM 1632 O O . TYR A 1 209 ? 10.012 7.127 -20.465 1.00 94.75 209 TYR A O 1
ATOM 1640 N N . PRO A 1 210 ? 9.791 8.381 -18.614 1.00 89.69 210 PRO A N 1
ATOM 1641 C CA . PRO A 1 210 ? 9.676 9.633 -19.363 1.00 89.69 210 PRO A CA 1
ATOM 1642 C C . PRO A 1 210 ? 10.968 10.014 -20.104 1.00 89.69 210 PRO A C 1
ATOM 1644 O O . PRO A 1 210 ? 10.900 10.709 -21.113 1.00 89.69 210 PRO A O 1
ATOM 1647 N N . ASN A 1 211 ? 12.133 9.587 -19.606 1.00 88.94 211 ASN A N 1
ATOM 1648 C CA . ASN A 1 211 ? 13.445 9.831 -20.206 1.00 88.94 211 ASN A CA 1
ATOM 1649 C C . ASN A 1 211 ? 14.511 8.858 -19.660 1.00 88.94 211 ASN A C 1
ATOM 1651 O O . ASN A 1 211 ? 14.241 8.030 -18.783 1.00 88.94 211 ASN A O 1
ATOM 1655 N N . VAL A 1 212 ? 15.723 8.967 -20.205 1.00 90.62 212 VAL A N 1
ATOM 1656 C CA . VAL A 1 212 ? 16.886 8.126 -19.893 1.00 90.62 212 VAL A CA 1
ATOM 1657 C C . VAL A 1 212 ? 17.333 8.304 -18.439 1.00 90.62 212 VAL A C 1
ATOM 1659 O O . VAL A 1 212 ? 17.693 7.328 -17.775 1.00 90.62 212 VAL A O 1
ATOM 1662 N N . GLU A 1 213 ? 17.280 9.534 -17.928 1.00 90.19 213 GLU A N 1
ATOM 1663 C CA . GLU A 1 213 ? 17.725 9.909 -16.583 1.00 90.19 213 GLU A CA 1
ATOM 1664 C C . GLU A 1 213 ? 16.813 9.315 -15.502 1.00 90.19 213 GLU A C 1
ATOM 1666 O O . GLU A 1 213 ? 17.290 8.760 -14.505 1.00 90.19 213 GLU A O 1
ATOM 1671 N N . ALA A 1 214 ? 15.495 9.377 -15.713 1.00 89.62 214 ALA A N 1
ATOM 1672 C CA . ALA A 1 214 ? 14.505 8.789 -14.818 1.00 89.62 214 ALA A CA 1
ATOM 1673 C C . ALA A 1 214 ? 14.673 7.268 -14.735 1.00 89.62 214 ALA A C 1
ATOM 1675 O O . ALA A 1 214 ? 14.678 6.718 -13.634 1.00 89.62 214 ALA A O 1
ATOM 1676 N N . ARG A 1 215 ? 14.889 6.606 -15.880 1.00 95.31 215 ARG A N 1
ATOM 1677 C CA . ARG A 1 215 ? 15.201 5.172 -15.930 1.00 95.31 215 ARG A CA 1
ATOM 1678 C C . ARG A 1 215 ? 16.495 4.867 -15.178 1.00 95.31 215 ARG A C 1
ATOM 1680 O O . ARG A 1 215 ? 16.495 4.026 -14.288 1.00 95.31 215 ARG A O 1
ATOM 1687 N N . ALA A 1 216 ? 17.581 5.575 -15.498 1.00 94.62 216 ALA A N 1
ATOM 1688 C CA . ALA A 1 216 ? 18.898 5.362 -14.895 1.00 94.62 216 ALA A CA 1
ATOM 1689 C C . ALA A 1 216 ? 18.881 5.500 -13.363 1.00 94.62 216 ALA A C 1
ATOM 1691 O O . ALA A 1 216 ? 19.543 4.728 -12.672 1.00 94.62 216 ALA A O 1
ATOM 1692 N N . THR A 1 217 ? 18.089 6.435 -12.830 1.00 94.12 217 THR A N 1
ATOM 1693 C CA . THR A 1 217 ? 17.912 6.617 -11.378 1.00 94.12 217 THR A CA 1
ATOM 1694 C C . THR A 1 217 ? 17.393 5.350 -10.690 1.00 94.12 217 THR A C 1
ATOM 1696 O O . THR A 1 217 ? 17.783 5.070 -9.558 1.00 94.12 217 THR A O 1
ATOM 1699 N N . ASP A 1 218 ? 16.523 4.590 -11.356 1.00 95.62 218 ASP A N 1
ATOM 1700 C CA . ASP A 1 218 ? 15.937 3.367 -10.806 1.00 95.62 218 ASP A CA 1
ATOM 1701 C C . ASP A 1 218 ? 16.765 2.120 -11.138 1.00 95.62 218 ASP A C 1
ATOM 1703 O O . ASP A 1 218 ? 16.868 1.217 -10.312 1.00 95.62 218 ASP A O 1
ATOM 1707 N N . THR A 1 219 ? 17.365 2.057 -12.332 1.00 96.62 219 THR A N 1
ATOM 1708 C CA . THR A 1 219 ? 18.019 0.837 -12.826 1.00 96.62 219 THR A CA 1
ATOM 1709 C C . THR A 1 219 ? 19.503 0.734 -12.501 1.00 96.62 219 THR A C 1
ATOM 1711 O O . THR A 1 219 ? 19.996 -0.375 -12.320 1.00 96.62 219 THR A O 1
ATOM 1714 N N . ASN A 1 220 ? 20.238 1.849 -12.423 1.00 96.12 220 ASN A N 1
ATOM 1715 C CA . ASN A 1 220 ? 21.684 1.816 -12.161 1.00 96.12 220 ASN A CA 1
ATOM 1716 C C . ASN A 1 220 ? 22.054 1.235 -10.784 1.00 96.12 220 ASN A C 1
ATOM 1718 O O . ASN A 1 220 ? 23.094 0.586 -10.692 1.00 96.12 220 ASN A O 1
ATOM 1722 N N . PRO A 1 221 ? 21.255 1.433 -9.715 1.00 94.56 221 PRO A N 1
ATOM 1723 C CA . PRO A 1 221 ? 21.542 0.822 -8.417 1.00 94.56 221 PRO A CA 1
ATOM 1724 C C . PRO A 1 221 ? 21.256 -0.685 -8.347 1.00 94.56 221 PRO A C 1
ATOM 1726 O O . PRO A 1 221 ? 21.530 -1.294 -7.312 1.00 94.56 221 PRO A O 1
ATOM 1729 N N . LEU A 1 222 ? 20.647 -1.281 -9.378 1.00 95.38 222 LEU A N 1
ATOM 1730 C CA . LEU A 1 222 ? 20.248 -2.687 -9.353 1.00 95.38 222 LEU A CA 1
ATOM 1731 C C . LEU A 1 222 ? 21.440 -3.597 -9.646 1.00 95.38 222 LEU A C 1
ATOM 1733 O O . LEU A 1 222 ? 22.232 -3.349 -10.553 1.00 95.38 222 LEU A O 1
ATOM 1737 N N . ASP A 1 223 ? 21.519 -4.711 -8.923 1.00 92.81 223 ASP A N 1
ATOM 1738 C CA . ASP A 1 223 ? 22.407 -5.806 -9.299 1.00 92.81 223 ASP A CA 1
ATOM 1739 C C . ASP A 1 223 ? 21.902 -6.420 -10.623 1.00 92.81 223 ASP A C 1
ATOM 1741 O O . ASP A 1 223 ? 20.737 -6.815 -10.697 1.00 92.81 223 ASP A O 1
ATOM 1745 N N . PRO A 1 224 ? 22.730 -6.536 -11.675 1.00 82.06 224 PRO A N 1
ATOM 1746 C CA . PRO A 1 224 ? 22.277 -6.974 -12.997 1.00 82.06 224 PRO A CA 1
ATOM 1747 C C . PRO A 1 224 ? 21.851 -8.451 -13.066 1.00 82.06 224 PRO A C 1
ATOM 1749 O O . PRO A 1 224 ? 21.169 -8.835 -14.017 1.00 82.06 224 PRO A O 1
ATOM 1752 N N . LYS A 1 225 ? 22.246 -9.281 -12.089 1.00 81.94 225 LYS A N 1
ATOM 1753 C CA . LYS A 1 225 ? 21.867 -10.701 -11.991 1.00 81.94 225 LYS A CA 1
ATOM 1754 C C . LYS A 1 225 ? 20.673 -10.915 -11.067 1.00 81.94 225 LYS A C 1
ATOM 1756 O O . LYS A 1 225 ? 19.844 -11.778 -11.331 1.00 81.94 225 LYS A O 1
ATOM 1761 N N . LYS A 1 226 ? 20.585 -10.158 -9.969 1.00 91.81 226 LYS A N 1
ATOM 1762 C CA . LYS A 1 226 ? 19.433 -10.232 -9.049 1.00 91.81 226 LYS A CA 1
ATOM 1763 C C . LYS A 1 226 ? 18.259 -9.382 -9.520 1.00 91.81 226 LYS A C 1
ATOM 1765 O O . LYS A 1 226 ? 17.134 -9.624 -9.098 1.00 91.81 226 LYS A O 1
ATOM 1770 N N . VAL A 1 227 ? 18.537 -8.387 -10.360 1.00 96.31 227 VAL A N 1
ATOM 1771 C CA . VAL A 1 227 ? 17.603 -7.371 -10.855 1.00 96.31 227 VAL A CA 1
ATOM 1772 C C . VAL A 1 227 ? 16.855 -6.696 -9.702 1.00 96.31 227 VAL A C 1
ATOM 1774 O O . VAL A 1 227 ? 15.642 -6.522 -9.727 1.00 96.31 227 VAL A O 1
ATOM 1777 N N . ALA A 1 228 ? 17.598 -6.364 -8.646 1.00 95.38 228 ALA A N 1
ATOM 1778 C CA . ALA A 1 228 ? 17.073 -5.782 -7.417 1.00 95.38 228 ALA A CA 1
ATOM 1779 C C . ALA A 1 228 ? 18.134 -4.908 -6.723 1.00 95.38 228 ALA A C 1
ATOM 1781 O O . ALA A 1 228 ? 19.333 -5.123 -6.940 1.00 95.38 228 ALA A O 1
ATOM 1782 N N . PRO A 1 229 ? 17.726 -3.947 -5.873 1.00 93.69 229 PRO A N 1
AT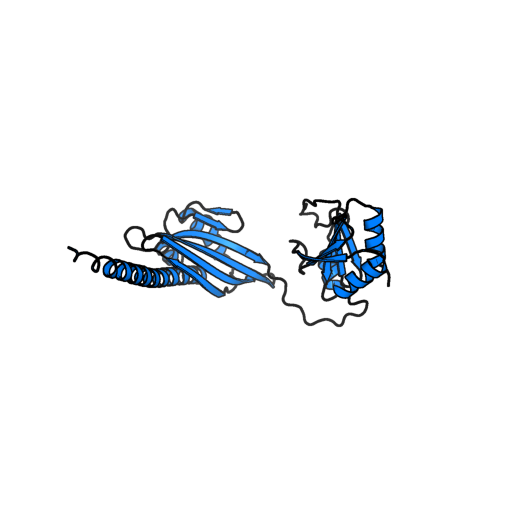OM 1783 C CA . PRO A 1 229 ? 18.652 -3.206 -5.023 1.00 93.69 229 PRO A CA 1
ATOM 1784 C C . PRO A 1 229 ? 19.389 -4.124 -4.033 1.00 93.69 229 PRO A C 1
ATOM 1786 O O . PRO A 1 229 ? 18.853 -5.170 -3.663 1.00 93.69 229 PRO A O 1
ATOM 1789 N N . PRO A 1 230 ? 20.554 -3.712 -3.496 1.00 88.62 230 PRO A N 1
ATOM 1790 C CA . PRO A 1 230 ? 21.322 -4.515 -2.535 1.00 88.62 230 PRO A CA 1
ATOM 1791 C C . PRO A 1 230 ? 20.552 -4.908 -1.266 1.00 88.62 230 PRO A C 1
ATOM 1793 O O . PRO A 1 230 ? 20.861 -5.919 -0.642 1.00 88.62 230 PRO A O 1
ATOM 1796 N N . THR A 1 231 ? 19.555 -4.111 -0.881 1.00 90.75 231 THR A N 1
ATOM 1797 C CA . THR A 1 231 ? 18.719 -4.317 0.310 1.00 90.75 231 THR A CA 1
ATOM 1798 C C . THR A 1 231 ? 17.530 -5.248 0.072 1.00 90.75 231 THR A C 1
ATOM 1800 O O . THR A 1 231 ? 16.776 -5.513 1.005 1.00 90.75 231 THR A O 1
ATOM 1803 N N . MET A 1 232 ? 17.327 -5.730 -1.158 1.00 89.44 232 MET A N 1
ATOM 1804 C CA . MET A 1 232 ? 16.198 -6.579 -1.527 1.00 89.44 232 MET A CA 1
ATOM 1805 C C . MET A 1 232 ? 16.674 -7.870 -2.194 1.00 89.44 232 MET A C 1
ATOM 1807 O O . MET A 1 232 ? 17.719 -7.937 -2.838 1.00 89.44 232 MET A O 1
ATOM 1811 N N . SER A 1 233 ? 15.898 -8.935 -2.026 1.00 90.94 233 SER A N 1
ATOM 1812 C CA . SER A 1 233 ? 16.142 -10.232 -2.664 1.00 90.94 233 SER A CA 1
ATOM 1813 C C . SER A 1 233 ? 14.807 -10.834 -3.095 1.00 90.94 233 SER A C 1
ATOM 1815 O O . SER A 1 233 ? 14.259 -11.678 -2.387 1.00 90.94 233 SER A O 1
ATOM 1817 N N . PRO A 1 234 ? 14.230 -10.354 -4.212 1.00 91.00 234 PRO A N 1
ATOM 1818 C CA . PRO A 1 234 ? 12.998 -10.916 -4.744 1.00 91.00 234 PRO A CA 1
ATOM 1819 C C . PRO A 1 234 ? 13.195 -12.388 -5.115 1.00 91.00 234 PRO A C 1
ATOM 1821 O O . PRO A 1 234 ? 14.246 -12.793 -5.615 1.00 91.00 234 PRO A O 1
ATOM 1824 N N . HIS A 1 235 ? 12.161 -13.191 -4.877 1.00 92.56 235 HIS A N 1
ATOM 1825 C CA . HIS A 1 235 ? 12.129 -14.579 -5.311 1.00 92.56 235 HIS A CA 1
ATOM 1826 C C . HIS A 1 235 ? 11.556 -14.658 -6.729 1.00 92.56 235 HIS A C 1
ATOM 1828 O O . HIS A 1 235 ? 10.341 -14.631 -6.922 1.00 92.56 235 HIS A O 1
ATOM 1834 N N . TRP A 1 236 ? 12.432 -14.726 -7.730 1.00 94.38 236 TRP A N 1
ATOM 1835 C CA . TRP A 1 236 ? 12.025 -14.896 -9.124 1.00 94.38 236 TRP A CA 1
ATOM 1836 C C . TRP A 1 236 ? 11.704 -16.364 -9.432 1.00 94.38 236 TRP A C 1
ATOM 1838 O O . TRP A 1 236 ? 12.469 -17.259 -9.081 1.00 94.38 236 TRP A O 1
ATOM 1848 N N . LEU A 1 237 ? 10.607 -16.619 -10.154 1.00 91.69 237 LEU A N 1
ATOM 1849 C CA . LEU A 1 237 ? 10.215 -17.974 -10.588 1.00 91.69 237 LEU A CA 1
ATOM 1850 C C . LEU A 1 237 ? 11.162 -18.572 -11.653 1.00 91.69 237 LEU A C 1
ATOM 1852 O O . LEU A 1 237 ? 11.174 -19.785 -11.899 1.00 91.69 237 LEU A O 1
ATOM 1856 N N . MET A 1 238 ? 11.946 -17.711 -12.304 1.00 95.88 238 MET A N 1
ATOM 1857 C CA . MET A 1 238 ? 12.943 -18.033 -13.323 1.00 95.88 238 MET A CA 1
ATOM 1858 C C . MET A 1 238 ? 14.168 -17.121 -13.154 1.00 95.88 238 MET A C 1
ATOM 1860 O O . MET A 1 238 ? 14.040 -16.061 -12.541 1.00 95.88 238 MET A O 1
ATOM 1864 N N . PRO A 1 239 ? 15.344 -17.493 -13.697 1.00 96.19 239 PRO A N 1
ATOM 1865 C CA . PRO A 1 239 ? 16.493 -16.596 -13.750 1.00 96.19 239 PRO A CA 1
ATOM 1866 C C . PRO A 1 239 ? 16.115 -15.231 -14.334 1.00 96.19 239 PRO A C 1
ATOM 1868 O O . PRO A 1 239 ? 15.471 -15.159 -15.382 1.00 96.19 239 PRO A O 1
ATOM 1871 N N . ALA A 1 240 ? 16.511 -14.166 -13.639 1.00 97.19 240 ALA A N 1
ATOM 1872 C CA . ALA A 1 240 ? 16.233 -12.793 -14.028 1.00 97.19 240 ALA A CA 1
ATOM 1873 C C . ALA A 1 240 ? 17.465 -12.141 -14.659 1.00 97.19 240 ALA A C 1
ATOM 1875 O O . ALA A 1 240 ? 18.602 -12.381 -14.251 1.00 97.19 240 ALA A O 1
ATOM 1876 N N . SER A 1 241 ? 17.232 -11.277 -15.641 1.00 96.69 241 SER A N 1
ATOM 1877 C CA . SER A 1 241 ? 18.249 -10.380 -16.186 1.00 96.69 241 SER A CA 1
ATOM 1878 C C . SER A 1 241 ? 17.643 -9.025 -16.530 1.00 96.69 241 SER A C 1
ATOM 1880 O O . SER A 1 241 ? 16.445 -8.921 -16.796 1.00 96.69 241 SER A O 1
ATOM 1882 N N . LEU A 1 242 ? 18.470 -7.981 -16.499 1.00 96.88 242 LEU A N 1
ATOM 1883 C CA . LEU A 1 242 ? 18.060 -6.619 -16.824 1.00 96.88 242 LEU A CA 1
ATOM 1884 C C . LEU A 1 242 ? 18.562 -6.210 -18.212 1.00 96.88 242 LEU A C 1
ATOM 1886 O O . LEU A 1 242 ? 19.747 -6.358 -18.528 1.00 96.88 242 LEU A O 1
ATOM 1890 N N . VAL A 1 243 ? 17.664 -5.631 -19.005 1.00 96.06 243 VAL A N 1
ATOM 1891 C CA . VAL A 1 243 ? 17.977 -4.909 -20.241 1.00 96.06 243 VAL A CA 1
ATOM 1892 C C . VAL A 1 243 ? 17.551 -3.454 -20.062 1.00 96.06 243 VAL A C 1
ATOM 1894 O O . VAL A 1 243 ? 16.422 -3.194 -19.654 1.00 96.06 243 VAL A O 1
ATOM 1897 N N . ALA A 1 244 ? 18.436 -2.498 -20.342 1.00 94.88 244 ALA A N 1
ATOM 1898 C CA . ALA A 1 244 ? 18.145 -1.072 -20.213 1.00 94.88 244 ALA A CA 1
ATOM 1899 C C . ALA A 1 244 ? 18.715 -0.309 -21.415 1.00 94.88 244 ALA A C 1
ATOM 1901 O O . ALA A 1 244 ? 19.924 -0.324 -21.624 1.00 94.88 244 ALA A O 1
ATOM 1902 N N . GLU A 1 245 ? 17.851 0.364 -22.179 1.00 93.94 245 GLU A N 1
ATOM 1903 C CA . GLU A 1 245 ? 18.209 1.098 -23.405 1.00 93.94 245 GLU A CA 1
ATOM 1904 C C . GLU A 1 245 ? 17.317 2.345 -23.531 1.00 93.94 245 GLU A C 1
ATOM 1906 O O . GLU A 1 245 ? 16.127 2.272 -23.247 1.00 93.94 245 GLU A O 1
ATOM 1911 N N . GLY A 1 246 ? 17.858 3.519 -23.875 1.00 92.75 246 GLY A N 1
ATOM 1912 C CA . GLY A 1 246 ? 17.069 4.766 -23.923 1.00 92.75 246 GLY A CA 1
ATOM 1913 C C . GLY A 1 246 ? 16.196 5.015 -22.674 1.00 92.75 246 GLY A C 1
ATOM 1914 O O . GLY A 1 246 ? 16.694 5.086 -21.553 1.00 92.75 246 GLY A O 1
ATOM 1915 N N . ASN A 1 247 ? 14.881 5.144 -22.844 1.00 94.81 247 ASN A N 1
ATOM 1916 C CA . ASN A 1 247 ? 13.916 5.271 -21.742 1.00 94.81 247 ASN A CA 1
ATOM 1917 C C . ASN A 1 247 ? 13.230 3.943 -21.339 1.00 94.81 247 ASN A C 1
ATOM 1919 O O . ASN A 1 247 ? 12.302 3.978 -20.533 1.00 94.81 247 ASN A O 1
ATOM 1923 N N . VAL A 1 248 ? 13.640 2.781 -21.868 1.00 96.44 248 VAL A N 1
ATOM 1924 C CA . VAL A 1 248 ? 13.084 1.473 -21.476 1.00 96.44 248 VAL A CA 1
ATOM 1925 C C . VAL A 1 248 ? 14.003 0.730 -20.509 1.00 96.44 248 VAL A C 1
ATOM 1927 O O . VAL A 1 248 ? 15.228 0.730 -20.652 1.00 96.44 248 VAL A O 1
ATOM 1930 N N . ALA A 1 249 ? 13.391 0.062 -19.534 1.00 97.38 249 ALA A N 1
ATOM 1931 C CA . ALA A 1 249 ? 13.989 -1.027 -18.775 1.00 97.38 249 ALA A CA 1
ATOM 1932 C C . ALA A 1 249 ? 13.112 -2.277 -18.909 1.00 97.38 249 ALA A C 1
ATOM 1934 O O . ALA A 1 249 ? 11.887 -2.179 -18.875 1.00 97.38 249 ALA A O 1
ATOM 1935 N N . ALA A 1 250 ? 13.719 -3.448 -19.052 1.00 97.94 250 ALA A N 1
ATOM 1936 C CA . ALA A 1 250 ? 13.021 -4.719 -19.150 1.00 97.94 250 ALA A CA 1
ATOM 1937 C C . ALA A 1 250 ? 13.671 -5.754 -18.228 1.00 97.94 250 ALA A C 1
ATOM 1939 O O . ALA A 1 250 ? 14.873 -6.014 -18.328 1.00 97.94 250 ALA A O 1
ATOM 1940 N N . ILE A 1 251 ? 12.871 -6.343 -17.340 1.00 98.12 251 ILE A N 1
ATOM 1941 C CA . ILE A 1 251 ? 13.262 -7.512 -16.547 1.00 98.12 251 ILE A CA 1
ATOM 1942 C C . ILE A 1 251 ? 12.850 -8.744 -17.343 1.00 98.12 251 ILE A C 1
ATOM 1944 O O . ILE A 1 251 ? 11.662 -8.965 -17.572 1.00 98.12 251 ILE A O 1
ATOM 1948 N N . VAL A 1 252 ? 13.830 -9.526 -17.780 1.00 97.81 252 VAL A N 1
ATOM 1949 C CA . VAL A 1 252 ? 13.613 -10.745 -18.561 1.00 97.81 252 VAL A CA 1
ATOM 1950 C C . VAL A 1 252 ? 13.744 -11.944 -17.634 1.00 97.81 252 VAL A C 1
ATOM 1952 O O . VAL A 1 252 ? 14.808 -12.161 -17.052 1.00 97.81 252 VAL A O 1
ATOM 1955 N N . LEU A 1 253 ? 12.665 -12.713 -17.515 1.00 97.62 253 LEU A N 1
ATOM 1956 C CA . LEU A 1 253 ? 12.572 -13.933 -16.724 1.00 97.62 253 LEU A CA 1
ATOM 1957 C C . LEU A 1 253 ? 12.476 -15.128 -17.676 1.00 97.62 253 LEU A C 1
ATOM 1959 O O . LEU A 1 253 ? 11.464 -15.313 -18.354 1.00 97.62 253 LEU A O 1
ATOM 1963 N N . THR A 1 254 ? 13.526 -15.943 -17.749 1.00 97.19 254 THR A N 1
ATOM 1964 C CA . THR A 1 254 ? 13.526 -17.166 -18.566 1.00 97.19 254 THR A CA 1
ATOM 1965 C C . THR A 1 254 ? 14.609 -18.142 -18.118 1.00 97.19 254 THR A C 1
ATOM 1967 O O . THR A 1 254 ? 15.614 -17.757 -17.523 1.00 97.19 254 THR A O 1
ATOM 1970 N N . ARG A 1 255 ? 14.402 -19.430 -18.401 1.00 96.19 255 ARG A N 1
ATOM 1971 C CA . ARG A 1 255 ? 15.408 -20.487 -18.203 1.00 96.19 255 ARG A CA 1
ATOM 1972 C C . ARG A 1 255 ? 16.260 -20.733 -19.453 1.00 96.19 255 ARG A C 1
ATOM 1974 O O . ARG A 1 255 ? 17.273 -21.418 -19.356 1.00 96.19 255 ARG A O 1
ATOM 1981 N N . ASP A 1 256 ? 15.859 -20.192 -20.602 1.00 96.81 256 ASP A N 1
ATOM 1982 C CA . ASP A 1 256 ? 16.563 -20.348 -21.873 1.00 96.81 256 ASP A CA 1
ATOM 1983 C C . ASP A 1 256 ? 17.516 -19.163 -22.100 1.00 96.81 256 ASP A C 1
ATOM 1985 O O . ASP A 1 256 ? 17.101 -18.038 -22.386 1.00 96.81 256 ASP A O 1
ATOM 1989 N N . ALA A 1 257 ? 18.818 -19.421 -21.972 1.00 95.00 257 ALA A N 1
ATOM 1990 C CA . ALA A 1 257 ? 19.853 -18.406 -22.154 1.00 95.00 257 ALA A CA 1
ATOM 1991 C C . ALA A 1 257 ? 19.928 -17.873 -23.597 1.00 95.00 257 ALA A C 1
ATOM 1993 O O . ALA A 1 257 ? 20.241 -16.700 -23.796 1.00 95.00 257 ALA A O 1
ATOM 1994 N N . SER A 1 258 ? 19.615 -18.701 -24.600 1.00 96.12 258 SER A N 1
ATOM 1995 C CA . SER A 1 258 ? 19.593 -18.269 -26.001 1.00 96.12 258 SER A CA 1
ATOM 1996 C C . SER A 1 258 ? 18.432 -17.309 -26.246 1.00 96.12 258 SER A C 1
ATOM 1998 O O . SER A 1 258 ? 18.607 -16.277 -26.896 1.00 96.12 258 SER A O 1
ATOM 2000 N N . LEU A 1 259 ? 17.259 -17.613 -25.683 1.00 96.44 259 LEU A N 1
ATOM 2001 C CA . LEU A 1 259 ? 16.097 -16.729 -25.747 1.00 96.44 259 LEU A CA 1
ATOM 2002 C C . LEU A 1 259 ? 16.356 -15.404 -25.013 1.00 96.44 259 LEU A C 1
ATOM 2004 O O . LEU A 1 259 ? 16.019 -14.342 -25.538 1.00 96.44 259 LEU A O 1
ATOM 2008 N N . ALA A 1 260 ? 16.995 -15.442 -23.838 1.00 96.31 260 ALA A N 1
ATOM 2009 C CA . ALA A 1 260 ? 17.376 -14.236 -23.099 1.00 96.31 260 ALA A CA 1
ATOM 2010 C C . ALA A 1 260 ? 18.284 -13.310 -23.930 1.00 96.31 260 ALA A C 1
ATOM 2012 O O . ALA A 1 260 ? 18.039 -12.104 -24.002 1.00 96.31 260 ALA A O 1
ATOM 2013 N N . GLU A 1 261 ? 19.295 -13.866 -24.604 1.00 94.88 261 GLU A N 1
ATOM 2014 C CA . GLU A 1 261 ? 20.196 -13.089 -25.462 1.00 94.88 261 GLU A CA 1
ATOM 2015 C C . GLU A 1 261 ? 19.512 -12.582 -26.738 1.00 94.88 261 GLU A C 1
ATOM 2017 O O . GLU A 1 261 ? 19.752 -11.445 -27.150 1.00 94.88 261 GLU A O 1
ATOM 2022 N N . GLN A 1 262 ? 18.596 -13.356 -27.330 1.00 96.19 262 GLN A N 1
ATOM 2023 C CA . GLN A 1 262 ? 17.776 -12.888 -28.453 1.00 96.19 262 GLN A CA 1
ATOM 2024 C C . GLN A 1 262 ? 16.896 -11.693 -28.051 1.00 96.19 262 GLN A C 1
ATOM 2026 O O . GLN A 1 262 ? 16.834 -10.704 -28.784 1.00 96.19 262 GLN A O 1
ATOM 2031 N N . ILE A 1 263 ? 16.261 -11.750 -26.872 1.00 96.62 263 ILE A N 1
ATOM 2032 C CA . ILE A 1 263 ? 15.472 -10.642 -26.311 1.00 96.62 263 ILE A CA 1
ATOM 2033 C C . ILE A 1 263 ? 16.368 -9.425 -26.057 1.00 96.62 263 ILE A C 1
ATOM 2035 O O . ILE A 1 263 ? 16.035 -8.323 -26.494 1.00 96.62 263 ILE A O 1
ATOM 2039 N N . ARG A 1 264 ? 17.527 -9.609 -25.408 1.00 95.81 264 ARG A N 1
ATOM 2040 C CA . ARG A 1 264 ? 18.503 -8.533 -25.172 1.00 95.81 264 ARG A CA 1
ATOM 2041 C C . ARG A 1 264 ? 18.888 -7.856 -26.486 1.00 95.81 264 ARG A C 1
ATOM 2043 O O . ARG A 1 264 ? 18.772 -6.640 -26.592 1.00 95.81 264 ARG A O 1
ATOM 2050 N N . ALA A 1 265 ? 19.285 -8.633 -27.494 1.00 94.69 265 ALA A N 1
ATOM 2051 C CA . ALA A 1 265 ? 19.712 -8.116 -28.792 1.00 94.69 265 ALA A CA 1
ATOM 2052 C C . ALA A 1 265 ? 18.603 -7.354 -29.537 1.00 94.69 265 ALA A C 1
ATOM 2054 O O . ALA A 1 265 ? 18.903 -6.389 -30.242 1.00 94.69 265 ALA A O 1
ATOM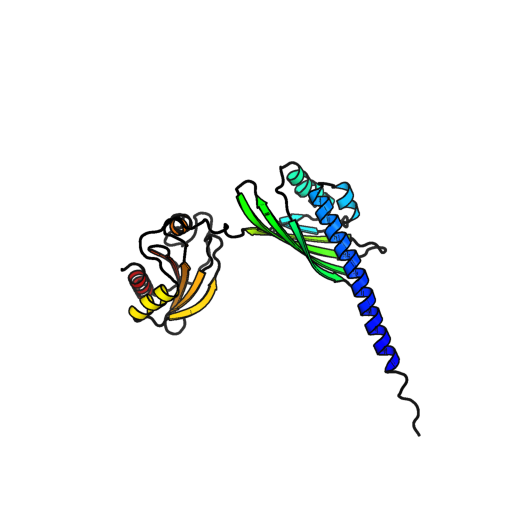 2055 N N . ALA A 1 266 ? 17.339 -7.762 -29.383 1.00 95.62 266 ALA A N 1
ATOM 2056 C CA . ALA A 1 266 ? 16.196 -7.066 -29.972 1.00 95.62 266 ALA A CA 1
ATOM 2057 C C . ALA A 1 266 ? 15.939 -5.690 -29.330 1.00 95.62 266 ALA A C 1
ATOM 2059 O O . ALA A 1 266 ? 15.431 -4.789 -29.998 1.00 95.62 266 ALA A O 1
ATOM 2060 N N . LEU A 1 267 ? 16.288 -5.528 -28.050 1.00 94.81 267 LEU A N 1
ATOM 2061 C CA . LEU A 1 267 ? 15.993 -4.329 -27.260 1.00 94.81 267 LEU A CA 1
ATOM 2062 C C . LEU A 1 267 ? 17.178 -3.363 -27.103 1.00 94.81 267 LEU A C 1
ATOM 2064 O O . LEU A 1 267 ? 16.966 -2.240 -26.662 1.00 94.81 267 LEU A O 1
ATOM 2068 N N . THR A 1 268 ? 18.401 -3.760 -27.468 1.00 90.12 268 THR A N 1
ATOM 2069 C CA . THR A 1 268 ? 19.607 -2.909 -27.373 1.00 90.12 268 THR A CA 1
ATOM 2070 C C . THR A 1 268 ? 20.151 -2.430 -28.721 1.00 90.12 268 THR A C 1
ATOM 2072 O O . THR A 1 268 ? 21.124 -1.680 -28.752 1.00 90.12 268 THR A O 1
ATOM 2075 N N . LYS A 1 269 ? 19.558 -2.844 -29.851 1.00 71.75 269 LYS A N 1
ATOM 2076 C CA . LYS A 1 269 ? 19.996 -2.424 -31.193 1.00 71.75 269 LYS A CA 1
ATOM 2077 C C . LYS A 1 269 ? 19.098 -1.325 -31.794 1.00 71.75 269 LYS A C 1
ATOM 2079 O O . LYS A 1 269 ? 17.869 -1.463 -31.733 1.00 71.75 269 LYS A O 1
ATOM 2084 N N . PRO A 1 270 ? 19.691 -0.282 -32.415 1.00 50.88 270 PRO A N 1
ATOM 2085 C CA . PRO A 1 270 ? 18.953 0.776 -33.110 1.00 50.88 270 PRO A CA 1
ATOM 2086 C C . PRO A 1 270 ? 18.054 0.231 -34.229 1.00 50.88 270 PRO A C 1
ATOM 2088 O O . PRO A 1 270 ? 18.401 -0.789 -34.864 1.00 50.88 270 PRO A O 1
#

Sequence (270 aa):
MRKAGMAVTLLMLASAAWAQATAGKEETKVRELIVAFEQAIERRDIGAMETMVDPAMVAFENGHRNDSWADFRDNHLKPEFAEPAPAMKSEVVHVRATERMAWGYTKGTFTNTRGRNYVLWSVYVLEKPAGAWKITMLDWSLRPLPPTPATPAKATTTNWTIDAVEAKLRAAGLQVRRDVRVEQPFLKVPGVVLVVGKDAAAEIQTYIYPNVEARATDTNPLDPKKVAPPTMSPHWLMPASLVAEGNVAAIVLTRDASLAEQIRAALTKP

Foldseek 3Di:
DDDDDDPPVVVVVVVVVVQVVQFVVVQVQVQVLVVQLVVCLVVLPLVSNVVAADQQAWEAEPHDIDGGSVRCVPVPSVVVVVDDDFDKDKDWPDKTDGQFKIKTKMWIWTQDPVRWIKIKIKIFIWGQPPNRIHTRYIYIYIDTAQPDDDDQDDADDDQDDPVNLVVLCVVLVWDKDWDDWADDNQQRFIWTWIATDPPRQKIKTKGFASWLVSQCVRQVQADQFQSHHPVDRDDAPAGWGWAGEIRMIIIMGHNDPVVVVSSNVSRHDD

Secondary structure (DSSP, 8-state):
-----SSSHHHHHHHHHHHHHHHHHHHHHHHHHHHHHHHHHHTT-HHHHHTTEEEEEEEEETTEEE-SHHHHIIIIIHHHHHSPPPP-EEEEEEEEE-SSEEEEEEEEEEE-TTS-EEEEEEEEEEE-GGGS-EEEEEEEEEEEPPPPPP------S----HHHHHHHHHHTT--EEEEEEE--TT-SS-EEEEEESGGG-EEEEEEE-SSHHHHHHHHTTSBTTTTB-TT-----SS-EEEEEETTEEEEEEES-HHHHHHHHHHHH--

pLDDT: mean 89.1, std 14.27, range [39.84, 98.75]

Radius of gyration: 27.05 Å; chains: 1; bounding box: 86×44×62 Å